Protein AF-V6I5B1-F1 (afdb_monomer_lite)

Foldseek 3Di:
DDDDDDDDDPPVVVVVVVVVVVVVVVVVCPVLLVVVLLQLVLLFKDWKKKFQKAWKWKDFFLWIATAIFAWDAPDVPATGFIWMAAGYNSDHGIKGWGWGHDGGWTKIFIARDPAAFDPPPPPPPDDDDPPVVVVVVVVVVVVDRPRQDHTHGPDLLRLLRGDIDIRPCVVDPDPVVVVVVVVLVVVLVVLVVDPDDPPPVVSVVSNVVSVSPPPDGQPQSRRKIWIWHHDGIIIIIIGGVVSVVQSVVCVVPDHDSPSSDDD

Organism: NCBI:txid1049759

Radius of gyration: 24.98 Å; chains: 1; bounding box: 89×38×74 Å

Sequence (263 aa):
MTLSSATKKYNGFFLFFLFLSYLLISSINCATYFQNRKNDLKDIFTLGVETPGYGAGLRIGPLAAGFVFQGGESTPGKRDLGKGYGLRSGYFGLYRSQQLIFGILGSDTFFPLEAETQTFETEETSETISSETAEEFKSLENSKTPGDLVPEFLNERYNIKSQKLRYLSFYNIPTAERRKRKKEEFYKRFIEGQNFDRNDPAVQNALQAFNKRKDGYPKSFLYQIEVYLGIYVGLRIGFNPAELFDFLVGLAGLDLLEDDTAD

Structure (mmCIF, N/CA/C/O backbone):
data_AF-V6I5B1-F1
#
_entry.id   AF-V6I5B1-F1
#
loop_
_atom_site.group_PDB
_atom_site.id
_atom_site.type_symbol
_atom_site.label_atom_id
_atom_site.label_alt_id
_atom_site.label_comp_id
_atom_site.label_asym_id
_atom_site.label_entity_id
_atom_site.label_seq_id
_atom_site.pdbx_PDB_ins_code
_atom_site.Cartn_x
_atom_site.Cartn_y
_atom_site.Cartn_z
_atom_site.occupancy
_atom_site.B_iso_or_equiv
_atom_site.auth_seq_id
_atom_site.auth_comp_id
_atom_site.auth_asym_id
_atom_site.auth_atom_id
_atom_site.pdbx_PDB_model_num
ATOM 1 N N . MET A 1 1 ? -62.115 12.253 52.504 1.00 39.44 1 MET A N 1
ATOM 2 C CA . MET A 1 1 ? -61.324 11.384 51.606 1.00 39.44 1 MET A CA 1
ATOM 3 C C . MET A 1 1 ? -61.283 12.039 50.235 1.00 39.44 1 MET A C 1
ATOM 5 O O . MET A 1 1 ? -62.276 11.997 49.529 1.00 39.44 1 MET A O 1
ATOM 9 N N . THR A 1 2 ? -60.183 12.697 49.882 1.00 38.34 2 THR A N 1
ATOM 10 C CA . THR A 1 2 ? -59.966 13.258 48.538 1.00 38.34 2 THR A CA 1
ATOM 11 C C . THR A 1 2 ? -58.566 12.841 48.106 1.00 38.34 2 THR A C 1
ATOM 13 O O . THR A 1 2 ? -57.582 13.444 48.528 1.00 38.34 2 THR A O 1
ATOM 16 N N . LEU A 1 3 ? -58.471 11.742 47.352 1.00 41.31 3 LEU A N 1
ATOM 17 C CA . LEU A 1 3 ? -57.211 11.301 46.757 1.00 41.31 3 LEU A CA 1
ATOM 18 C C . LEU A 1 3 ? -56.970 12.068 45.453 1.00 41.31 3 LEU A C 1
ATOM 20 O O . LEU A 1 3 ? -57.801 12.075 44.550 1.00 41.31 3 LEU A O 1
ATOM 24 N N . SER A 1 4 ? -55.813 12.720 45.419 1.00 43.62 4 SER A N 1
ATOM 25 C CA . SER A 1 4 ? -55.261 13.515 44.328 1.00 43.62 4 SER A CA 1
ATOM 26 C C . SER A 1 4 ? -54.890 12.643 43.123 1.00 43.62 4 SER A C 1
ATOM 28 O O . SER A 1 4 ? -54.148 11.670 43.260 1.00 43.62 4 SER A O 1
ATOM 30 N N . SER A 1 5 ? -55.376 13.006 41.935 1.00 51.91 5 SER A N 1
ATOM 31 C CA . SER A 1 5 ? -54.962 12.427 40.655 1.00 51.91 5 SER A CA 1
ATOM 32 C C . SER A 1 5 ? -53.850 13.275 40.030 1.00 51.91 5 SER A C 1
ATOM 34 O O . SER A 1 5 ? -54.114 14.239 39.311 1.00 51.91 5 SER A O 1
ATOM 36 N N . ALA A 1 6 ? -52.594 12.913 40.285 1.00 50.97 6 ALA A N 1
ATOM 37 C CA . ALA A 1 6 ? -51.433 13.488 39.608 1.00 50.97 6 ALA A CA 1
ATOM 38 C C . ALA A 1 6 ? -50.906 12.495 38.558 1.00 50.97 6 ALA A C 1
ATOM 40 O O . ALA A 1 6 ? -50.038 11.668 38.833 1.00 50.97 6 ALA A O 1
ATOM 41 N N . THR A 1 7 ? -51.448 12.534 37.341 1.00 52.25 7 THR A N 1
ATOM 42 C CA . THR A 1 7 ? -50.985 11.677 36.239 1.00 52.25 7 THR A CA 1
ATOM 43 C C . THR A 1 7 ? -49.915 12.368 35.393 1.00 52.25 7 THR A C 1
ATOM 45 O O . THR A 1 7 ? -50.193 13.324 34.674 1.00 52.25 7 THR A O 1
ATOM 48 N N . LYS A 1 8 ? -48.694 11.820 35.486 1.00 56.25 8 LYS A N 1
ATOM 49 C CA . LYS A 1 8 ? -47.662 11.655 34.439 1.00 56.25 8 LYS A CA 1
ATOM 50 C C . LYS A 1 8 ? -47.630 12.713 33.320 1.00 56.25 8 LYS A C 1
ATOM 52 O O . LYS A 1 8 ? -48.253 12.536 32.279 1.00 56.25 8 LYS A O 1
ATOM 57 N N . LYS A 1 9 ? -46.772 13.731 33.470 1.00 56.22 9 LYS A N 1
ATOM 58 C CA . LYS A 1 9 ? -46.433 14.697 32.401 1.00 56.22 9 LYS A CA 1
ATOM 59 C C . LYS A 1 9 ? -44.934 14.768 32.049 1.00 56.22 9 LYS A C 1
ATOM 61 O O . LYS A 1 9 ? -44.514 15.700 31.377 1.00 56.22 9 LYS A O 1
ATOM 66 N N . TYR A 1 10 ? -44.128 13.788 32.475 1.00 56.97 10 TYR A N 1
ATOM 67 C CA . TYR A 1 10 ? -42.657 13.856 32.394 1.00 56.97 10 TYR A CA 1
ATOM 68 C C . TYR A 1 10 ? -41.999 13.037 31.262 1.00 56.97 10 TYR A C 1
ATOM 70 O O . TYR A 1 10 ? -40.816 13.224 30.998 1.00 56.97 10 TYR A O 1
ATOM 78 N N . ASN A 1 11 ? -42.730 12.183 30.531 1.00 61.59 11 ASN A N 1
ATOM 79 C CA . ASN A 1 11 ? -42.100 11.283 29.545 1.00 61.59 11 ASN A CA 1
ATOM 80 C C . ASN A 1 11 ? -41.693 11.964 28.223 1.00 61.59 11 ASN A C 1
ATOM 82 O O . ASN A 1 11 ? -40.695 11.572 27.625 1.00 61.59 11 ASN A O 1
ATOM 86 N N . GLY A 1 12 ? -42.427 12.984 27.765 1.00 64.62 12 GLY A N 1
ATOM 87 C CA . GLY A 1 12 ? -42.125 13.657 26.492 1.00 64.62 12 GLY A CA 1
ATOM 88 C C . GLY A 1 12 ? -40.873 14.535 26.551 1.00 64.62 12 GLY A C 1
ATOM 89 O O . GLY A 1 12 ? -40.101 14.581 25.601 1.00 64.62 12 GLY A O 1
ATOM 90 N N . PHE A 1 13 ? -40.635 15.182 27.694 1.00 75.50 13 PHE A N 1
ATOM 91 C CA . PHE A 1 13 ? -39.482 16.064 27.882 1.00 75.50 13 PHE A CA 1
ATOM 92 C C . PHE A 1 13 ? -38.169 15.276 27.983 1.00 75.50 13 PHE A C 1
ATOM 94 O O . PHE A 1 13 ? -37.153 15.707 27.452 1.00 75.50 13 PHE A O 1
ATOM 101 N N . PHE A 1 14 ? -38.205 14.086 28.593 1.00 75.94 14 PHE A N 1
ATOM 102 C CA . PHE A 1 14 ? -37.053 13.186 28.675 1.00 75.94 14 PHE A CA 1
ATOM 103 C C . PHE A 1 14 ? -36.682 12.583 27.312 1.00 75.94 14 PHE A C 1
ATOM 105 O O . PHE A 1 14 ? -35.510 12.566 26.951 1.00 75.94 14 PHE A O 1
ATOM 112 N N . LEU A 1 15 ? -37.672 12.156 26.516 1.00 76.88 15 LEU A N 1
ATOM 113 C CA . LEU A 1 15 ? -37.440 11.683 25.144 1.00 76.88 15 LEU A CA 1
ATOM 114 C C . LEU A 1 15 ? -36.912 12.794 24.229 1.00 76.88 15 LEU A C 1
ATOM 116 O O . LEU A 1 15 ? -36.021 12.544 23.424 1.00 76.88 15 LEU A O 1
ATOM 120 N N . PHE A 1 16 ? -37.412 14.022 24.384 1.00 79.56 16 PHE A N 1
ATOM 121 C CA . PHE A 1 16 ? -36.890 15.181 23.662 1.00 79.56 16 PHE A CA 1
ATOM 122 C C . PHE A 1 16 ? -35.444 15.498 24.062 1.00 79.56 16 PHE A C 1
ATOM 124 O O . PHE A 1 16 ? -34.622 15.746 23.188 1.00 79.56 16 PHE A O 1
ATOM 131 N N . PHE A 1 17 ? -35.104 15.425 25.353 1.00 81.62 17 PHE A N 1
ATOM 132 C CA . PHE A 1 17 ? -33.727 15.611 25.821 1.00 81.62 17 PHE A CA 1
ATOM 133 C C . PHE A 1 17 ? -32.780 14.510 25.334 1.00 81.62 17 PHE A C 1
ATOM 135 O O . PHE A 1 17 ? -31.666 14.827 24.935 1.00 81.62 17 PHE A O 1
ATOM 142 N N . LEU A 1 18 ? -33.220 13.247 25.307 1.00 81.12 18 LEU A N 1
ATOM 143 C CA . LEU A 1 18 ? -32.449 12.135 24.738 1.00 81.12 18 LEU A CA 1
ATOM 144 C C . LEU A 1 18 ? -32.241 12.290 23.229 1.00 81.12 18 LEU A C 1
ATOM 146 O O . LEU A 1 18 ? -31.153 12.032 22.720 1.00 81.12 18 LEU A O 1
ATOM 150 N N . PHE A 1 19 ? -33.272 12.733 22.510 1.00 79.94 19 PHE A N 1
ATOM 151 C CA . PHE A 1 19 ? -33.172 13.012 21.082 1.00 79.94 19 PHE A CA 1
ATOM 152 C C . PHE A 1 19 ? -32.230 14.190 20.812 1.00 79.94 19 PHE A C 1
ATOM 154 O O . PHE A 1 19 ? -31.360 14.099 19.953 1.00 79.94 19 PHE A O 1
ATOM 161 N N . LEU A 1 20 ? -32.341 15.267 21.593 1.00 76.25 20 LEU A N 1
ATOM 162 C CA . LEU A 1 20 ? -31.477 16.439 21.483 1.00 76.25 20 LEU A CA 1
ATOM 163 C C . LEU A 1 20 ? -30.028 16.114 21.872 1.00 76.25 20 LEU A C 1
ATOM 165 O O . LEU A 1 20 ? -29.113 16.584 21.203 1.00 76.25 20 LEU A O 1
ATOM 169 N N . SER A 1 21 ? -29.801 15.272 22.888 1.00 72.44 21 SER A N 1
ATOM 170 C CA . SER A 1 21 ? -28.459 14.807 23.252 1.00 72.44 21 SER A CA 1
ATOM 171 C C . SER A 1 21 ? -27.872 13.887 22.187 1.00 72.44 21 SER A C 1
ATOM 173 O O . SER A 1 21 ? -26.703 14.027 21.857 1.00 72.44 21 SER A O 1
ATOM 175 N N . TYR A 1 22 ? -28.669 12.988 21.600 1.00 73.81 22 TYR A N 1
ATOM 176 C CA . TYR A 1 22 ? -28.241 12.148 20.477 1.00 73.81 22 TYR A CA 1
ATOM 177 C C . TYR A 1 22 ? -27.856 12.990 19.251 1.00 73.81 22 TYR A C 1
ATOM 179 O O . TYR A 1 22 ? -26.845 12.723 18.599 1.00 73.81 22 TYR A O 1
ATOM 187 N N . LEU A 1 23 ? -28.619 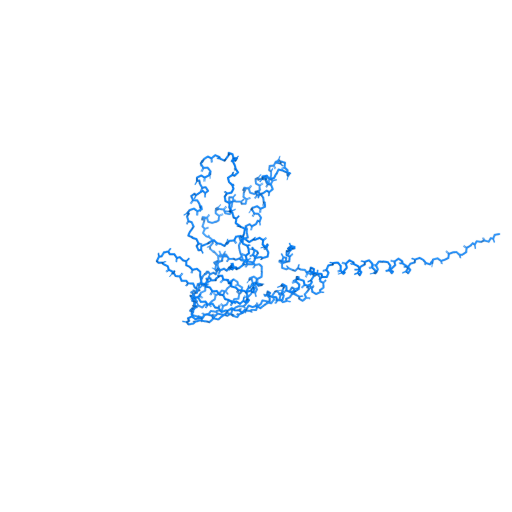14.051 18.975 1.00 66.25 23 LEU A N 1
ATOM 188 C CA . LEU A 1 23 ? -28.365 14.972 17.870 1.00 66.25 23 LEU A CA 1
ATOM 189 C C . LEU A 1 23 ? -27.123 15.845 18.133 1.00 66.25 23 LEU A C 1
ATOM 191 O O . LEU A 1 23 ? -26.339 16.065 17.211 1.00 66.25 23 LEU A O 1
ATOM 195 N N . LEU A 1 24 ? -26.881 16.257 19.387 1.00 61.41 24 LEU A N 1
ATOM 196 C CA . LEU A 1 24 ? -25.646 16.938 19.809 1.00 61.41 24 LEU A CA 1
ATOM 197 C C . LEU A 1 24 ? -24.411 16.024 19.712 1.00 61.41 24 LEU A C 1
ATOM 199 O O . LEU A 1 24 ? -23.376 16.442 19.208 1.00 61.41 24 LEU A O 1
ATOM 203 N N . ILE A 1 25 ? -24.514 14.768 20.156 1.00 63.62 25 ILE A N 1
ATOM 204 C CA . ILE A 1 25 ? -23.414 13.788 20.086 1.00 63.62 25 ILE A CA 1
ATOM 205 C C . ILE A 1 25 ? -23.089 13.451 18.624 1.00 63.62 25 ILE A C 1
ATOM 207 O O . ILE A 1 25 ? -21.920 13.394 18.248 1.00 63.62 25 ILE A O 1
ATOM 211 N N . SER A 1 26 ? -24.110 13.309 17.773 1.00 61.56 26 SER A N 1
ATOM 212 C CA . SER A 1 26 ? -23.919 13.068 16.336 1.00 61.56 26 SER A CA 1
ATOM 213 C C . SER A 1 26 ? -23.274 14.258 15.619 1.00 61.56 26 SER A C 1
ATOM 215 O O . SER A 1 26 ? -22.524 14.057 14.671 1.00 61.56 26 SER A O 1
ATOM 217 N N . SER A 1 27 ? -23.512 15.494 16.076 1.00 58.91 27 SER A N 1
ATOM 218 C CA . SER A 1 27 ? -22.922 16.693 15.462 1.00 58.91 27 SER A CA 1
ATOM 219 C C . SER A 1 27 ? -21.474 16.965 15.888 1.00 58.91 27 SER A C 1
ATOM 221 O O . SER A 1 27 ? -20.741 17.585 15.120 1.00 58.91 27 SER A O 1
ATOM 223 N N . ILE A 1 28 ? -21.022 16.446 17.037 1.00 61.34 28 ILE A N 1
ATOM 224 C CA . ILE A 1 28 ? -19.608 16.507 17.462 1.00 61.34 28 ILE A CA 1
ATOM 225 C C . ILE A 1 28 ? -18.735 15.563 16.617 1.00 61.34 28 ILE A C 1
ATOM 227 O O . ILE A 1 28 ? -17.613 15.914 16.261 1.00 61.34 28 ILE A O 1
ATOM 231 N N . ASN A 1 29 ? -19.275 14.412 16.207 1.00 66.62 29 ASN A N 1
ATOM 232 C CA . ASN A 1 29 ? -18.573 13.435 15.368 1.00 66.62 29 ASN A CA 1
ATOM 233 C C . ASN A 1 29 ? -18.693 13.705 13.860 1.00 66.62 29 ASN A C 1
ATOM 235 O O . ASN A 1 29 ? -18.175 12.933 13.064 1.00 66.62 29 ASN A O 1
ATOM 239 N N . CYS A 1 30 ? -19.353 14.787 13.431 1.00 69.56 30 CYS A N 1
ATOM 240 C CA . CYS A 1 30 ? -19.512 15.078 12.002 1.00 69.56 30 CYS A CA 1
ATOM 241 C C . CYS A 1 30 ? -18.168 15.302 11.294 1.00 69.56 30 CYS A C 1
ATOM 243 O O . CYS A 1 30 ? -18.000 14.851 10.165 1.00 69.56 30 CYS A O 1
ATOM 245 N N . ALA A 1 31 ? -17.215 15.993 11.927 1.00 76.38 31 ALA A N 1
ATOM 246 C CA . ALA A 1 31 ? -15.929 16.303 11.297 1.00 76.38 31 ALA A CA 1
ATOM 247 C C . ALA A 1 31 ? -15.101 15.034 11.036 1.00 76.38 31 ALA A C 1
ATOM 249 O O . ALA A 1 31 ? -14.653 14.817 9.911 1.00 76.38 31 ALA A O 1
ATOM 250 N N . THR A 1 32 ? -14.981 14.172 12.047 1.00 80.38 32 THR A N 1
ATOM 251 C CA . THR A 1 32 ? -14.293 12.878 11.946 1.00 80.38 32 THR A CA 1
ATOM 252 C C . THR A 1 32 ? -15.035 11.935 11.007 1.00 80.38 32 THR A C 1
ATOM 254 O O . THR A 1 32 ? -14.432 11.364 10.108 1.00 80.38 32 THR A O 1
ATOM 257 N N . TYR A 1 33 ? -16.364 11.865 11.104 1.00 82.00 33 TYR A N 1
ATOM 258 C CA . TYR A 1 33 ? -17.190 11.065 10.204 1.00 82.00 33 TYR A CA 1
ATOM 259 C C . TYR A 1 33 ? -16.987 11.439 8.729 1.00 82.00 33 TYR A C 1
ATOM 261 O O . TYR A 1 33 ? -16.687 10.576 7.907 1.00 82.00 33 TYR A O 1
ATOM 269 N N . PHE A 1 34 ? -17.105 12.722 8.364 1.00 83.56 34 PHE A N 1
ATOM 270 C CA . PHE A 1 34 ? -16.910 13.148 6.972 1.00 83.56 34 PHE A CA 1
ATOM 271 C C . PHE A 1 34 ? -15.468 12.948 6.492 1.00 83.56 34 PHE A C 1
ATOM 273 O O . PHE A 1 34 ? -15.259 12.679 5.306 1.00 83.56 34 PHE A O 1
ATOM 280 N N . GLN A 1 35 ? -14.482 13.072 7.383 1.00 86.31 35 GLN A N 1
ATOM 281 C CA . GLN A 1 35 ? -13.082 12.793 7.072 1.00 86.31 35 GLN A CA 1
ATOM 282 C C . GLN A 1 35 ? -12.865 11.310 6.763 1.00 86.31 35 GLN A C 1
ATOM 284 O O . GLN A 1 35 ? -12.292 11.004 5.718 1.00 86.31 35 GLN A O 1
ATOM 289 N N . ASN A 1 36 ? -13.407 10.415 7.586 1.00 86.38 36 ASN A N 1
ATOM 290 C CA . ASN A 1 36 ? -13.357 8.970 7.375 1.00 86.38 36 ASN A CA 1
ATOM 291 C C . ASN A 1 36 ? -14.047 8.584 6.065 1.00 86.38 36 ASN A C 1
ATOM 293 O O . ASN A 1 36 ? -13.423 8.022 5.176 1.00 86.38 36 ASN A O 1
ATOM 297 N N . ARG A 1 37 ? -15.274 9.069 5.831 1.00 88.31 37 ARG A N 1
ATOM 298 C CA . ARG A 1 37 ? -15.994 8.799 4.571 1.00 88.31 37 ARG A CA 1
ATOM 299 C C . ARG A 1 37 ? -15.243 9.294 3.333 1.00 88.31 37 ARG A C 1
ATOM 301 O O . ARG A 1 37 ? -15.306 8.683 2.267 1.00 88.31 37 ARG A O 1
ATOM 308 N N . LYS A 1 38 ? -14.538 10.424 3.444 1.00 89.44 38 LYS A N 1
ATOM 309 C CA . LYS A 1 38 ? -13.662 10.931 2.378 1.00 89.44 38 LYS A CA 1
ATOM 310 C C . LYS A 1 38 ? -12.439 10.033 2.184 1.00 89.44 38 LYS A C 1
ATOM 312 O O . LYS A 1 38 ? -11.968 9.916 1.052 1.00 89.44 38 LYS A O 1
ATOM 317 N N . ASN A 1 39 ? -11.905 9.458 3.255 1.00 89.06 39 ASN A N 1
ATOM 318 C CA . ASN A 1 39 ? -10.778 8.539 3.213 1.00 89.06 39 ASN A CA 1
ATOM 319 C C . ASN A 1 39 ? -11.177 7.202 2.571 1.00 89.06 39 ASN A C 1
ATOM 321 O O . ASN A 1 39 ? -10.514 6.818 1.608 1.00 89.06 39 ASN A O 1
ATOM 325 N N . ASP A 1 40 ? -12.306 6.598 2.950 1.00 87.94 40 ASP A N 1
ATOM 326 C CA . ASP A 1 40 ? -12.783 5.359 2.310 1.00 87.94 40 ASP A CA 1
ATOM 327 C C . ASP A 1 40 ? -13.042 5.584 0.821 1.00 87.94 40 ASP A C 1
ATOM 329 O O . ASP A 1 40 ? -12.624 4.801 -0.027 1.00 87.94 40 ASP A O 1
ATOM 333 N N . LEU A 1 41 ? -13.662 6.719 0.461 1.00 90.94 41 LEU A N 1
ATOM 334 C CA . LEU A 1 41 ? -13.928 7.063 -0.939 1.00 90.94 41 LEU A CA 1
ATOM 335 C C . LEU A 1 41 ? -12.642 7.084 -1.784 1.00 90.94 41 LEU A C 1
ATOM 337 O O . LEU A 1 41 ? -12.653 6.691 -2.954 1.00 90.94 41 LEU A O 1
ATOM 341 N N . LYS A 1 42 ? -11.529 7.544 -1.202 1.00 91.69 42 LYS A N 1
ATOM 342 C CA . LYS A 1 42 ? -10.213 7.557 -1.854 1.00 91.69 42 LYS A CA 1
ATOM 343 C C . LYS A 1 42 ? -9.583 6.167 -1.947 1.00 91.69 42 LYS A C 1
ATOM 345 O O . LYS A 1 42 ? -8.738 5.967 -2.816 1.00 91.69 42 LYS A O 1
ATOM 350 N N . ASP A 1 43 ? -9.965 5.237 -1.079 1.00 88.38 43 ASP A N 1
ATOM 351 C CA . ASP A 1 43 ? -9.456 3.864 -1.077 1.00 88.38 43 ASP A CA 1
ATOM 352 C C . ASP A 1 43 ? -10.166 2.959 -2.090 1.00 88.38 43 ASP A C 1
ATOM 354 O O . ASP A 1 43 ? -9.591 1.963 -2.541 1.00 88.38 43 ASP A O 1
ATOM 358 N N . ILE A 1 44 ? -11.379 3.329 -2.515 1.00 93.88 44 ILE A N 1
ATOM 359 C CA . ILE A 1 44 ? -12.158 2.580 -3.512 1.00 93.88 44 ILE A CA 1
ATOM 360 C C . ILE A 1 44 ? -11.445 2.526 -4.861 1.00 93.88 44 ILE A C 1
ATOM 362 O O . ILE A 1 44 ? -11.434 1.483 -5.513 1.00 93.88 44 ILE A O 1
ATOM 366 N N . PHE A 1 45 ? -10.879 3.643 -5.316 1.00 95.06 45 PHE A N 1
ATOM 367 C CA . PHE A 1 45 ? -10.304 3.748 -6.653 1.00 95.06 45 PHE A CA 1
ATOM 368 C C . PHE A 1 45 ? -8.796 3.926 -6.605 1.00 95.06 45 PHE A C 1
ATOM 370 O O . PHE A 1 45 ? -8.231 4.582 -5.738 1.00 95.06 45 PHE A O 1
ATOM 377 N N . THR A 1 46 ? -8.126 3.356 -7.596 1.00 94.69 46 THR A N 1
ATOM 378 C CA . THR A 1 46 ? -6.704 3.572 -7.838 1.00 94.69 46 THR A CA 1
ATOM 379 C C . THR A 1 46 ? -6.531 4.070 -9.261 1.00 94.69 46 THR A C 1
ATOM 381 O O . THR A 1 46 ? -7.045 3.475 -10.205 1.00 94.69 46 THR A O 1
ATOM 384 N N . LEU A 1 47 ? -5.813 5.172 -9.415 1.00 96.38 47 LEU A N 1
ATOM 385 C CA . LEU A 1 47 ? -5.457 5.762 -10.693 1.00 96.38 47 LEU A CA 1
ATOM 386 C C . LEU A 1 47 ? -4.047 6.330 -10.570 1.00 96.38 47 LEU A C 1
ATOM 388 O O . LEU A 1 47 ? -3.829 7.305 -9.855 1.00 96.38 47 LEU A O 1
ATOM 392 N N . GLY A 1 48 ? -3.093 5.730 -11.267 1.00 95.31 48 GLY A N 1
ATOM 393 C CA . GLY A 1 48 ? -1.688 6.094 -11.170 1.00 95.31 48 GLY A CA 1
ATOM 394 C C . GLY A 1 48 ? -1.016 6.178 -12.526 1.00 95.31 48 GLY A C 1
ATOM 395 O O . GLY A 1 48 ? -1.243 5.333 -13.391 1.00 95.31 48 GLY A O 1
ATOM 396 N N . VAL A 1 49 ? -0.155 7.178 -12.685 1.00 95.25 49 VAL A N 1
ATOM 397 C CA . VAL A 1 49 ? 0.804 7.257 -13.786 1.00 95.25 49 VAL A CA 1
ATOM 398 C C . VAL A 1 49 ? 2.192 7.057 -13.195 1.00 95.25 49 VAL A C 1
ATOM 400 O O . VAL A 1 49 ? 2.608 7.806 -12.314 1.00 95.25 49 VAL A O 1
ATOM 403 N N . GLU A 1 50 ? 2.892 6.025 -13.646 1.00 92.06 50 GLU A N 1
ATOM 404 C CA . GLU A 1 50 ? 4.117 5.518 -13.036 1.00 92.06 50 GLU A CA 1
ATOM 405 C C . GLU A 1 50 ? 5.273 5.489 -14.047 1.00 92.06 50 GLU A C 1
ATOM 407 O O . GLU A 1 50 ? 5.101 5.136 -15.211 1.00 92.06 50 GLU A O 1
ATOM 412 N N . THR A 1 51 ? 6.477 5.863 -13.611 1.00 89.56 51 THR A N 1
ATOM 413 C CA . THR A 1 51 ? 7.684 5.938 -14.449 1.00 89.56 51 THR A CA 1
ATOM 414 C C . THR A 1 51 ? 8.927 5.449 -13.687 1.00 89.56 51 THR A C 1
ATOM 416 O O . THR A 1 51 ? 9.117 5.815 -12.523 1.00 89.56 51 THR A O 1
ATOM 419 N N . PRO A 1 52 ? 9.814 4.649 -14.310 1.00 89.69 52 PRO A N 1
ATOM 420 C CA . PRO A 1 52 ? 9.612 3.917 -15.563 1.00 89.69 52 PRO A CA 1
ATOM 421 C C . PRO A 1 52 ? 8.649 2.732 -15.373 1.00 89.69 52 PRO A C 1
ATOM 423 O O . PRO A 1 52 ? 8.577 2.154 -14.285 1.00 89.69 52 PRO A O 1
ATOM 426 N N . GLY A 1 53 ? 7.926 2.366 -16.432 1.00 89.19 53 GLY A N 1
ATOM 427 C CA . GLY A 1 53 ? 6.911 1.320 -16.381 1.00 89.19 53 GLY A CA 1
ATOM 428 C C . GLY A 1 53 ? 6.772 0.513 -17.666 1.00 89.19 53 GLY A C 1
ATOM 429 O O . GLY A 1 53 ? 6.463 1.076 -18.716 1.00 89.19 53 GLY A O 1
ATOM 430 N N . TYR A 1 54 ? 6.962 -0.805 -17.571 1.00 92.50 54 TYR A N 1
ATOM 431 C CA . TYR A 1 54 ? 6.934 -1.727 -18.706 1.00 92.50 54 TYR A CA 1
ATOM 432 C C . TYR A 1 54 ? 6.057 -2.947 -18.442 1.00 92.50 54 TYR A C 1
ATOM 434 O O . TYR A 1 54 ? 6.054 -3.516 -17.350 1.00 92.50 54 TYR A O 1
ATOM 442 N N . GLY A 1 55 ? 5.394 -3.399 -19.498 1.00 94.06 55 GLY A N 1
ATOM 443 C CA . GLY A 1 55 ? 4.630 -4.627 -19.542 1.00 94.06 55 GLY A CA 1
ATOM 444 C C . GLY A 1 55 ? 3.161 -4.473 -19.147 1.00 94.06 55 GLY A C 1
ATOM 445 O O . GLY A 1 55 ? 2.611 -3.377 -19.106 1.00 94.06 55 GLY A O 1
ATOM 446 N N . ALA A 1 56 ? 2.500 -5.601 -18.926 1.00 96.31 56 ALA A N 1
ATOM 447 C CA . ALA A 1 56 ? 1.074 -5.685 -18.664 1.00 96.31 56 ALA A CA 1
ATOM 448 C C . ALA A 1 56 ? 0.803 -6.707 -17.562 1.00 96.31 56 ALA A C 1
ATOM 450 O O . ALA A 1 56 ? 1.378 -7.801 -17.562 1.00 96.31 56 ALA A O 1
ATOM 451 N N . GLY A 1 57 ? -0.089 -6.367 -16.639 1.00 95.88 57 GLY A N 1
ATOM 452 C CA . GLY A 1 57 ? -0.452 -7.248 -15.541 1.00 95.88 57 GLY A CA 1
ATOM 453 C C . GLY A 1 57 ? -1.846 -6.983 -15.004 1.00 95.88 57 GLY A C 1
ATOM 454 O O . GLY A 1 57 ? -2.371 -5.875 -15.090 1.00 95.88 57 GLY A O 1
ATOM 455 N N . LEU A 1 58 ? -2.426 -8.029 -14.436 1.00 95.38 58 LEU A N 1
ATOM 456 C CA . LEU A 1 58 ? -3.676 -8.002 -13.695 1.00 95.38 58 LEU A CA 1
ATOM 457 C C . LEU A 1 58 ? -3.393 -8.496 -12.279 1.00 95.38 58 LEU A C 1
ATOM 459 O O . LEU A 1 58 ? -2.707 -9.500 -12.085 1.00 95.38 58 LEU A O 1
ATOM 463 N N . ARG A 1 59 ? -3.950 -7.814 -11.289 1.00 92.44 59 ARG A N 1
ATOM 464 C CA . ARG A 1 59 ? -3.922 -8.209 -9.889 1.00 92.44 59 ARG A CA 1
ATOM 465 C C . ARG A 1 59 ? -5.339 -8.310 -9.354 1.00 92.44 59 ARG A C 1
ATOM 467 O O . ARG A 1 59 ? -6.162 -7.440 -9.609 1.00 92.44 59 ARG A O 1
ATOM 474 N N . ILE A 1 60 ? -5.590 -9.363 -8.590 1.00 93.19 60 ILE A N 1
ATOM 475 C CA . ILE A 1 60 ? -6.795 -9.575 -7.797 1.00 93.19 60 ILE A CA 1
ATOM 476 C C . ILE A 1 60 ? -6.320 -9.996 -6.406 1.00 93.19 60 ILE A C 1
ATOM 478 O O . ILE A 1 60 ? -5.937 -11.146 -6.170 1.00 93.19 60 ILE A O 1
ATOM 482 N N . GLY A 1 61 ? -6.275 -9.034 -5.493 1.00 88.88 61 GLY A N 1
ATOM 483 C CA . GLY A 1 61 ? -5.769 -9.226 -4.146 1.00 88.88 61 GLY A CA 1
ATOM 484 C C . GLY A 1 61 ? -4.301 -9.674 -4.125 1.00 88.88 61 GLY A C 1
ATOM 485 O O . GLY A 1 61 ? -3.452 -9.062 -4.778 1.00 88.88 61 GLY A O 1
ATOM 486 N N . PRO A 1 62 ? -3.965 -10.769 -3.416 1.00 86.19 62 PRO A N 1
ATOM 487 C CA . PRO A 1 62 ? -2.606 -11.309 -3.378 1.00 86.19 62 PRO A CA 1
ATOM 488 C C . PRO A 1 62 ? -2.199 -12.050 -4.662 1.00 86.19 62 PRO A C 1
ATOM 490 O O . PRO A 1 62 ? -1.033 -12.433 -4.795 1.00 86.19 62 PRO A O 1
ATOM 493 N N . LEU A 1 63 ? -3.134 -12.292 -5.586 1.00 89.81 63 LEU A N 1
ATOM 494 C CA . LEU A 1 63 ? -2.867 -12.963 -6.853 1.00 89.81 63 LEU A CA 1
ATOM 495 C C . LEU A 1 63 ? -2.576 -11.913 -7.920 1.00 89.81 63 LEU A C 1
ATOM 497 O O . LEU A 1 63 ? -3.460 -11.166 -8.326 1.00 89.81 63 LEU A O 1
ATOM 501 N N . ALA A 1 64 ? -1.338 -11.871 -8.394 1.00 91.44 64 ALA A N 1
ATOM 502 C CA . ALA A 1 64 ? -0.945 -11.042 -9.523 1.00 91.44 64 ALA A CA 1
ATOM 503 C C . ALA A 1 64 ? -0.460 -11.931 -10.662 1.00 91.44 64 ALA A C 1
ATOM 505 O O . ALA A 1 64 ? 0.235 -12.916 -10.419 1.00 91.44 64 ALA A O 1
ATOM 506 N N . ALA A 1 65 ? -0.830 -11.583 -11.891 1.00 94.81 65 ALA A N 1
ATOM 507 C CA . ALA A 1 65 ? -0.422 -12.291 -13.087 1.00 94.81 65 ALA A CA 1
ATOM 508 C C . ALA A 1 65 ? -0.022 -11.327 -14.210 1.00 94.81 65 ALA A C 1
ATOM 510 O O . ALA A 1 65 ? -0.679 -10.308 -14.424 1.00 94.81 65 ALA A O 1
ATOM 511 N N . GLY A 1 66 ? 1.032 -11.660 -14.951 1.00 93.88 66 GLY A N 1
ATOM 512 C CA . GLY A 1 66 ? 1.474 -10.919 -16.128 1.00 93.88 66 GLY A CA 1
ATOM 513 C C . GLY A 1 66 ? 2.987 -10.777 -16.226 1.00 93.88 66 GLY A C 1
ATOM 514 O O . GLY A 1 66 ? 3.754 -11.544 -15.645 1.00 93.88 66 GLY A O 1
ATOM 515 N N . PHE A 1 67 ? 3.407 -9.776 -16.986 1.00 94.88 67 PHE A N 1
ATOM 516 C CA . PHE A 1 67 ? 4.801 -9.385 -17.133 1.00 94.88 67 PHE A CA 1
ATOM 517 C C . PHE A 1 67 ? 4.862 -7.898 -16.858 1.00 94.88 67 PHE A C 1
ATOM 519 O O . PHE A 1 67 ? 4.501 -7.120 -17.728 1.00 94.88 67 PHE A O 1
ATOM 526 N N . VAL A 1 68 ? 5.247 -7.509 -15.647 1.00 93.19 68 VAL A N 1
ATOM 527 C CA . VAL A 1 68 ? 5.329 -6.104 -15.236 1.00 93.19 68 VAL A CA 1
ATOM 528 C C . VAL A 1 68 ? 6.710 -5.844 -14.675 1.00 93.19 68 VAL A C 1
ATOM 530 O O . VAL A 1 68 ? 7.155 -6.539 -13.764 1.00 93.19 68 VAL A O 1
ATOM 533 N N . PHE A 1 69 ? 7.367 -4.825 -15.211 1.00 90.12 69 PHE A N 1
ATOM 534 C CA . PHE A 1 69 ? 8.642 -4.327 -14.731 1.00 90.12 69 PHE A CA 1
ATOM 535 C C . PHE A 1 69 ? 8.502 -2.834 -14.490 1.00 90.12 69 PHE A C 1
ATOM 537 O O . PHE A 1 69 ? 8.500 -2.020 -15.414 1.00 90.12 69 PHE A O 1
ATOM 544 N N . GLN A 1 70 ? 8.357 -2.490 -13.223 1.00 86.56 70 GLN A N 1
ATOM 545 C CA . GLN A 1 70 ? 8.241 -1.128 -12.758 1.00 86.56 70 GLN A CA 1
ATOM 546 C C . GLN A 1 70 ? 9.257 -0.899 -11.642 1.00 86.56 70 GLN A C 1
ATOM 548 O O . GLN A 1 70 ? 9.288 -1.639 -10.660 1.00 86.56 70 GLN A O 1
ATOM 553 N N . GLY A 1 71 ? 10.055 0.156 -11.781 1.00 76.88 71 GLY A N 1
ATOM 554 C CA . GLY A 1 71 ? 11.242 0.398 -10.958 1.00 76.88 71 GLY A CA 1
ATOM 555 C C . GLY A 1 71 ? 12.524 0.095 -11.730 1.00 76.88 71 GLY A C 1
ATOM 556 O O . GLY A 1 71 ? 12.508 -0.639 -12.716 1.00 76.88 71 GLY A O 1
ATOM 557 N N . GLY A 1 72 ? 13.629 0.719 -11.329 1.00 64.94 72 GLY A N 1
ATOM 558 C CA . GLY A 1 72 ? 14.873 0.671 -12.094 1.00 64.94 72 GLY A CA 1
ATOM 559 C C . GLY A 1 72 ? 16.108 0.761 -11.212 1.00 64.94 72 GLY A C 1
ATOM 560 O O . GLY A 1 72 ? 16.035 1.078 -10.031 1.00 64.94 72 GLY A O 1
ATOM 561 N N . GLU A 1 73 ? 17.266 0.479 -11.791 1.00 61.38 73 GLU A N 1
ATOM 562 C CA . GLU A 1 73 ? 18.542 0.790 -11.157 1.00 61.38 73 GLU A CA 1
ATOM 563 C C . GLU A 1 73 ? 18.994 2.160 -11.652 1.00 61.38 73 GLU A C 1
ATOM 565 O O . GLU A 1 73 ? 19.245 2.364 -12.838 1.00 61.38 73 GLU A O 1
ATOM 570 N N . SER A 1 74 ? 19.046 3.124 -10.739 1.00 57.31 74 SER A N 1
ATOM 571 C CA . SER A 1 74 ? 19.568 4.467 -11.010 1.00 57.31 74 SER A CA 1
ATOM 572 C C . SER A 1 74 ? 21.090 4.440 -11.170 1.00 57.31 74 SER A C 1
ATOM 574 O O . SER A 1 74 ? 21.654 5.179 -11.977 1.00 57.31 74 SER A O 1
ATOM 576 N N . THR A 1 75 ? 21.743 3.551 -10.424 1.00 54.88 75 THR A N 1
ATOM 577 C CA . THR A 1 75 ? 23.152 3.185 -10.571 1.00 54.88 75 THR A CA 1
ATOM 578 C C . THR A 1 75 ? 23.287 1.673 -10.404 1.00 54.88 75 THR A C 1
ATOM 580 O O . THR A 1 75 ? 22.512 1.106 -9.630 1.00 54.88 75 THR A O 1
ATOM 583 N N . PRO A 1 76 ? 24.271 1.016 -11.047 1.00 50.25 76 PRO A N 1
ATOM 584 C CA . PRO A 1 76 ? 24.503 -0.415 -10.863 1.00 50.25 76 PRO A CA 1
ATOM 585 C C . PRO A 1 76 ? 24.581 -0.778 -9.373 1.00 50.25 76 PRO A C 1
ATOM 587 O O . PRO A 1 76 ? 25.390 -0.213 -8.636 1.00 50.25 76 PRO A O 1
ATOM 590 N N . GLY A 1 77 ? 23.703 -1.674 -8.917 1.00 55.31 77 GLY A N 1
ATOM 591 C CA . GLY A 1 77 ? 23.634 -2.100 -7.512 1.00 55.31 77 GLY A CA 1
ATOM 592 C C . GLY A 1 77 ? 22.808 -1.208 -6.572 1.00 55.31 77 GLY A C 1
ATOM 593 O O . GLY A 1 77 ? 22.621 -1.579 -5.413 1.00 55.31 77 GLY A O 1
ATOM 594 N N . LYS A 1 78 ? 22.255 -0.081 -7.043 1.00 59.72 78 LYS A N 1
ATOM 595 C CA . LYS A 1 78 ? 21.301 0.742 -6.284 1.00 59.72 78 LYS A CA 1
ATOM 596 C C . LYS A 1 78 ? 19.906 0.582 -6.884 1.00 59.72 78 LYS A C 1
ATOM 598 O O . LYS A 1 78 ? 19.599 1.119 -7.949 1.00 59.72 78 LYS A O 1
ATOM 603 N N . ARG A 1 79 ? 19.070 -0.194 -6.191 1.00 63.38 79 ARG A N 1
ATOM 604 C CA . ARG A 1 79 ? 17.654 -0.370 -6.529 1.00 63.38 79 ARG A CA 1
ATOM 605 C C . ARG A 1 79 ? 16.916 0.924 -6.216 1.00 63.38 79 ARG A C 1
ATOM 607 O O . ARG A 1 79 ? 16.723 1.250 -5.047 1.00 63.38 79 ARG A O 1
ATOM 614 N N . ASP A 1 80 ? 16.502 1.628 -7.256 1.00 68.62 80 ASP A N 1
ATOM 615 C CA . ASP A 1 80 ? 15.688 2.823 -7.131 1.00 68.62 80 ASP A CA 1
ATOM 616 C C . ASP A 1 80 ? 14.228 2.475 -7.422 1.00 68.62 80 ASP A C 1
ATOM 618 O 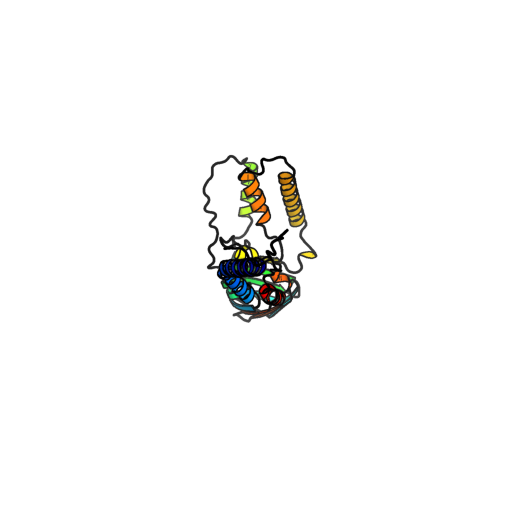O . ASP A 1 80 ? 13.865 1.898 -8.452 1.00 68.62 80 ASP A O 1
ATOM 622 N N . LEU A 1 81 ? 13.351 2.851 -6.497 1.00 73.00 81 LEU A N 1
ATOM 623 C CA . LEU A 1 81 ? 11.923 2.685 -6.717 1.00 73.00 81 LEU A CA 1
ATOM 624 C C . LEU A 1 81 ? 11.455 3.595 -7.857 1.00 73.00 81 LEU A C 1
ATOM 626 O O . LEU A 1 81 ? 11.879 4.753 -7.957 1.00 73.00 81 LEU A O 1
ATOM 630 N N . GLY A 1 82 ? 10.527 3.096 -8.674 1.00 82.19 82 GLY A N 1
ATOM 631 C CA . GLY A 1 82 ? 9.824 3.922 -9.650 1.00 82.19 82 GLY A CA 1
ATOM 632 C C . GLY A 1 82 ? 9.082 5.064 -8.954 1.00 82.19 82 GLY A C 1
ATOM 633 O O . GLY A 1 82 ? 8.749 4.987 -7.768 1.00 82.19 82 GLY A O 1
ATOM 634 N N . LYS A 1 83 ? 8.847 6.153 -9.682 1.00 87.88 83 LYS A N 1
ATOM 635 C CA . LYS A 1 83 ? 8.039 7.280 -9.210 1.00 87.88 83 LYS A CA 1
ATOM 636 C C . LYS A 1 83 ? 6.667 7.201 -9.853 1.00 87.88 83 LYS A C 1
ATOM 638 O O . LYS A 1 83 ? 6.560 6.925 -11.045 1.00 87.88 83 LYS A O 1
ATOM 643 N N . GLY A 1 84 ? 5.633 7.461 -9.074 1.00 89.50 84 GLY A N 1
ATOM 644 C CA . GLY A 1 84 ? 4.270 7.563 -9.559 1.00 89.50 84 GLY A CA 1
ATOM 645 C C . GLY A 1 84 ? 3.602 8.838 -9.080 1.00 89.50 84 GLY A C 1
ATOM 646 O O . GLY A 1 84 ? 3.993 9.414 -8.066 1.00 89.50 84 GLY A O 1
ATOM 647 N N . TYR A 1 85 ? 2.600 9.271 -9.830 1.00 93.38 85 TYR A N 1
ATOM 648 C CA . TYR A 1 85 ? 1.685 10.329 -9.435 1.00 93.38 85 TYR A CA 1
ATOM 649 C C . TYR A 1 85 ? 0.250 9.846 -9.603 1.00 93.38 85 TYR A C 1
ATOM 651 O O . TYR A 1 85 ? -0.084 9.202 -10.602 1.00 93.38 85 TYR A O 1
ATOM 659 N N . GLY A 1 86 ? -0.601 10.157 -8.631 1.00 94.12 86 GLY A N 1
ATOM 660 C CA . GLY A 1 86 ? -2.031 9.882 -8.701 1.00 94.12 86 GLY A CA 1
ATOM 661 C C . GLY A 1 86 ? -2.610 9.409 -7.376 1.00 94.12 86 GLY A C 1
ATOM 662 O O . GLY A 1 86 ? -2.055 9.682 -6.314 1.00 94.12 86 GLY A O 1
ATOM 663 N N . LEU A 1 87 ? -3.740 8.713 -7.465 1.00 94.12 87 LEU A N 1
ATOM 664 C CA . LEU A 1 87 ? -4.468 8.132 -6.347 1.00 94.12 87 LEU A CA 1
ATOM 665 C C . LEU A 1 87 ? -4.115 6.649 -6.209 1.00 94.12 87 LEU A C 1
ATOM 667 O O . LEU A 1 87 ? -4.401 5.864 -7.113 1.00 94.12 87 LEU A O 1
ATOM 671 N N . ARG A 1 88 ? -3.524 6.242 -5.087 1.00 90.81 88 ARG A N 1
ATOM 672 C CA . ARG A 1 88 ? -3.272 4.827 -4.781 1.00 90.81 88 ARG A CA 1
ATOM 673 C C . ARG A 1 88 ? -3.334 4.588 -3.281 1.00 90.81 88 ARG A C 1
ATOM 675 O O . ARG A 1 88 ? -2.723 5.334 -2.520 1.00 90.81 88 ARG A O 1
ATOM 682 N N . SER A 1 89 ? -4.065 3.551 -2.871 1.00 86.75 89 SER A N 1
ATOM 683 C CA . SER A 1 89 ? -4.247 3.180 -1.458 1.00 86.75 89 SER A CA 1
ATOM 684 C C . SER A 1 89 ? -4.615 4.378 -0.563 1.00 86.75 89 SER A C 1
ATOM 686 O O . SER A 1 89 ? -4.032 4.557 0.506 1.00 86.75 89 SER A O 1
ATOM 688 N N . GLY A 1 90 ? -5.490 5.262 -1.057 1.00 86.81 90 GLY A N 1
ATOM 689 C CA . GLY A 1 90 ? -5.969 6.426 -0.305 1.00 86.81 90 GLY A CA 1
ATOM 690 C C . GLY A 1 90 ? -5.074 7.646 -0.297 1.00 86.81 90 GLY A C 1
ATOM 691 O O . GLY A 1 90 ? -5.491 8.702 0.187 1.00 86.81 90 GLY A O 1
ATOM 692 N N . TYR A 1 91 ? -3.854 7.518 -0.808 1.00 90.06 91 TYR A N 1
ATOM 693 C CA . TYR A 1 91 ? -2.925 8.622 -0.950 1.00 90.06 91 TYR A CA 1
ATOM 694 C C . TYR A 1 91 ? -3.066 9.241 -2.339 1.00 90.06 91 TYR A C 1
ATOM 696 O O . TYR A 1 91 ? -3.067 8.536 -3.349 1.00 90.06 91 TYR A O 1
ATOM 704 N N . PHE A 1 92 ? -3.186 10.566 -2.377 1.00 92.19 92 PHE A N 1
ATOM 705 C CA . PHE A 1 92 ? -3.222 11.349 -3.605 1.00 92.19 92 PHE A CA 1
ATOM 706 C C . PHE A 1 92 ? -1.987 12.244 -3.653 1.00 92.19 92 PHE A C 1
ATOM 708 O O . PHE A 1 92 ? -1.857 13.132 -2.814 1.00 92.19 92 PHE A O 1
ATOM 715 N N . GLY A 1 93 ? -1.100 12.018 -4.621 1.00 92.38 93 GLY A N 1
ATOM 716 C CA . GLY A 1 93 ? 0.125 12.805 -4.761 1.00 92.38 93 GLY A CA 1
ATOM 717 C C . GLY A 1 93 ? 1.262 12.031 -5.415 1.00 92.38 93 GLY A C 1
ATOM 718 O O . GLY A 1 93 ? 1.030 11.078 -6.166 1.00 92.38 93 GLY A O 1
ATOM 719 N N . LEU A 1 94 ? 2.496 12.452 -5.129 1.00 90.19 94 LEU A N 1
ATOM 720 C CA . LEU A 1 94 ? 3.707 11.754 -5.556 1.00 90.19 94 LEU A CA 1
ATOM 721 C C . LEU A 1 94 ? 4.027 10.588 -4.617 1.00 90.19 94 LEU A C 1
ATOM 723 O O . LEU A 1 94 ? 4.122 10.741 -3.402 1.00 90.19 94 LEU A O 1
ATOM 727 N N . TYR A 1 95 ? 4.259 9.412 -5.183 1.00 89.94 95 TYR A N 1
ATOM 728 C CA . TYR A 1 95 ? 4.598 8.212 -4.423 1.00 89.94 95 TYR A CA 1
ATOM 729 C C . TYR A 1 95 ? 5.733 7.428 -5.080 1.00 89.94 95 TYR A C 1
ATOM 731 O O . TYR A 1 95 ? 6.058 7.608 -6.260 1.00 89.94 95 TYR A O 1
ATOM 739 N N . ARG A 1 96 ? 6.355 6.538 -4.306 1.00 88.69 96 ARG A N 1
ATOM 740 C CA . ARG A 1 96 ? 7.260 5.512 -4.824 1.00 88.69 96 ARG A CA 1
ATOM 741 C C . ARG A 1 96 ? 6.515 4.206 -4.991 1.00 88.69 96 ARG A C 1
ATOM 743 O O . ARG A 1 96 ? 5.725 3.809 -4.139 1.00 88.69 96 ARG A O 1
ATOM 750 N N . SER A 1 97 ? 6.788 3.555 -6.110 1.00 88.25 97 SER A N 1
ATOM 751 C CA . SER A 1 97 ? 6.191 2.280 -6.460 1.00 88.25 97 SER A CA 1
ATOM 752 C C . SER A 1 97 ? 7.181 1.440 -7.251 1.00 88.25 97 SER A C 1
ATOM 754 O O . SER A 1 97 ? 7.793 1.918 -8.212 1.00 88.25 97 SER A O 1
ATOM 756 N N . 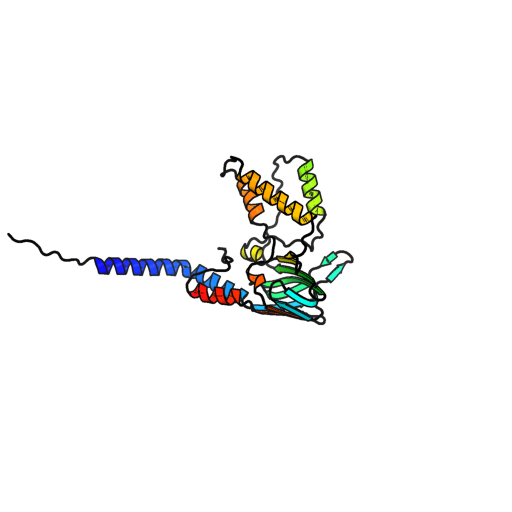GLN A 1 98 ? 7.350 0.191 -6.840 1.00 88.81 98 GLN A N 1
ATOM 757 C CA . GLN A 1 98 ? 8.109 -0.801 -7.585 1.00 88.81 98 GLN A CA 1
ATOM 758 C C . GLN A 1 98 ? 7.301 -2.086 -7.632 1.00 88.81 98 GLN A C 1
ATOM 760 O O . GLN A 1 98 ? 6.996 -2.690 -6.607 1.00 88.81 98 GLN A O 1
ATOM 765 N N . GLN A 1 99 ? 6.999 -2.523 -8.847 1.00 89.50 99 GLN A N 1
ATOM 766 C CA . GLN A 1 99 ? 6.255 -3.741 -9.098 1.00 89.50 99 GLN A CA 1
ATOM 767 C C . GLN A 1 99 ? 7.046 -4.603 -10.069 1.00 89.50 99 GLN A C 1
ATOM 769 O O . GLN A 1 99 ? 7.402 -4.177 -11.167 1.00 89.50 99 GLN A O 1
ATOM 774 N N . LEU A 1 100 ? 7.307 -5.835 -9.656 1.00 90.62 100 LEU A N 1
ATOM 775 C CA . LEU A 1 100 ? 7.906 -6.851 -10.505 1.00 90.62 100 LEU A CA 1
ATOM 776 C C . LEU A 1 100 ? 6.951 -8.029 -10.527 1.00 90.62 100 LEU A C 1
ATOM 778 O O . LEU A 1 100 ? 6.683 -8.603 -9.477 1.00 90.62 100 LEU A O 1
ATOM 782 N N . ILE A 1 101 ? 6.432 -8.376 -11.701 1.00 92.31 101 ILE A N 1
ATOM 783 C CA . ILE A 1 101 ? 5.593 -9.557 -11.914 1.00 92.31 101 ILE A CA 1
ATOM 784 C C . ILE A 1 101 ? 6.159 -10.329 -13.097 1.00 92.31 101 ILE A C 1
ATOM 786 O O . ILE A 1 101 ? 6.356 -9.771 -14.176 1.00 92.31 101 ILE A O 1
ATOM 790 N N . PHE A 1 102 ? 6.387 -11.621 -12.891 1.00 92.25 102 PHE A N 1
ATOM 791 C CA . PHE A 1 102 ? 6.757 -12.563 -13.934 1.00 92.25 102 PHE A CA 1
ATOM 792 C C . PHE A 1 102 ? 5.885 -13.814 -13.824 1.00 92.25 102 PHE A C 1
ATOM 794 O O . PHE A 1 102 ? 6.019 -14.614 -12.891 1.00 92.25 102 PHE A O 1
ATOM 801 N N . GLY A 1 103 ? 4.959 -13.982 -14.767 1.00 92.69 103 GLY A N 1
ATOM 802 C CA . GLY A 1 103 ? 3.951 -15.032 -14.681 1.00 92.69 103 GLY A CA 1
ATOM 803 C C . GLY A 1 103 ? 3.025 -14.747 -13.506 1.00 92.69 103 GLY A C 1
ATOM 804 O O . GLY A 1 103 ? 2.276 -13.789 -13.576 1.00 92.69 103 GLY A O 1
ATOM 805 N N . ILE A 1 104 ? 3.096 -15.546 -12.439 1.00 89.88 104 ILE A N 1
ATOM 806 C CA . ILE A 1 104 ? 2.284 -15.405 -11.209 1.00 89.88 104 ILE A CA 1
ATOM 807 C C . ILE A 1 104 ? 3.107 -15.029 -9.965 1.00 89.88 104 ILE A C 1
ATOM 809 O O . ILE A 1 104 ? 2.596 -14.997 -8.845 1.00 89.88 104 ILE A O 1
ATOM 813 N N . LEU A 1 105 ? 4.414 -14.826 -10.143 1.00 87.56 105 LEU A N 1
ATOM 814 C CA . LEU A 1 105 ? 5.360 -14.546 -9.068 1.00 87.56 105 LEU A CA 1
ATOM 815 C C . LEU A 1 105 ? 5.830 -13.103 -9.149 1.00 87.56 105 LEU A C 1
ATOM 817 O O . LEU A 1 105 ? 5.932 -12.534 -10.235 1.00 87.56 105 LEU A O 1
ATOM 821 N N . GLY A 1 106 ? 6.164 -12.521 -7.999 1.00 87.12 106 GLY A N 1
ATOM 822 C CA . GLY A 1 106 ? 6.659 -11.157 -7.981 1.00 87.12 106 GLY A CA 1
ATOM 823 C C . GLY A 1 106 ? 6.638 -10.478 -6.621 1.00 87.12 106 GLY A C 1
ATOM 824 O O . GLY A 1 106 ? 6.454 -11.112 -5.579 1.00 87.12 106 GLY A O 1
ATOM 825 N N . SER A 1 107 ? 6.792 -9.163 -6.653 1.00 87.44 107 SER A N 1
ATOM 826 C CA . SER A 1 107 ? 6.724 -8.284 -5.490 1.00 87.44 107 SER A CA 1
ATOM 827 C C . SER A 1 107 ? 6.130 -6.929 -5.854 1.00 87.44 107 SER A C 1
ATOM 829 O O . SER A 1 107 ? 6.169 -6.514 -7.013 1.00 87.44 107 SER A O 1
ATOM 831 N N . ASP A 1 108 ? 5.612 -6.238 -4.846 1.00 87.81 108 ASP A N 1
ATOM 832 C CA . ASP A 1 108 ? 5.125 -4.863 -4.939 1.00 87.81 108 ASP A CA 1
ATOM 833 C C . ASP A 1 108 ? 5.598 -4.092 -3.709 1.00 87.81 108 ASP A C 1
ATOM 835 O O . ASP A 1 108 ? 5.554 -4.598 -2.583 1.00 87.81 108 ASP A O 1
ATOM 839 N N . THR A 1 109 ? 6.070 -2.875 -3.919 1.00 87.75 109 THR A N 1
ATOM 840 C CA . THR A 1 109 ? 6.410 -1.947 -2.846 1.00 87.75 109 THR A CA 1
ATOM 841 C C . THR A 1 109 ? 5.785 -0.598 -3.140 1.00 87.75 109 THR A C 1
ATOM 843 O O . THR A 1 109 ? 5.801 -0.129 -4.277 1.00 87.75 109 THR A O 1
ATOM 846 N N . PHE A 1 110 ? 5.201 0.011 -2.113 1.00 88.06 110 PHE A N 1
ATOM 847 C CA . PHE A 1 110 ? 4.478 1.270 -2.228 1.00 88.06 110 PHE A CA 1
ATOM 848 C C . PHE A 1 110 ? 4.619 2.100 -0.955 1.00 88.06 110 PHE A C 1
ATOM 850 O O . PHE A 1 110 ? 4.390 1.588 0.143 1.00 88.06 110 PHE A O 1
ATOM 857 N N . PHE A 1 111 ? 4.941 3.385 -1.119 1.00 87.12 111 PHE A N 1
ATOM 858 C CA . PHE A 1 111 ? 4.888 4.379 -0.048 1.00 87.12 111 PHE A CA 1
ATOM 859 C C . PHE A 1 111 ? 4.806 5.820 -0.600 1.00 87.12 111 PHE A C 1
ATOM 861 O O . PHE A 1 111 ? 5.335 6.093 -1.684 1.00 87.12 111 PHE A O 1
ATOM 868 N N . PRO A 1 112 ? 4.149 6.752 0.115 1.00 86.69 112 PRO A N 1
ATOM 869 C CA . PRO A 1 112 ? 4.059 8.161 -0.282 1.00 86.69 112 PRO A CA 1
ATOM 870 C C . PRO A 1 112 ? 5.410 8.894 -0.164 1.00 86.69 112 PRO A C 1
ATOM 872 O O . PRO A 1 112 ? 6.223 8.555 0.691 1.00 86.69 112 PRO A O 1
ATOM 875 N N . LEU A 1 113 ? 5.664 9.891 -1.027 1.00 82.94 113 LEU A N 1
ATOM 876 C CA . LEU A 1 113 ? 6.903 10.697 -1.000 1.00 82.94 113 LEU A CA 1
ATOM 877 C C . LEU A 1 113 ? 6.765 12.010 -0.235 1.00 82.94 113 LEU A C 1
ATOM 879 O O . LEU A 1 113 ? 7.738 12.462 0.355 1.00 82.94 113 LEU A O 1
ATOM 883 N N . GLU A 1 114 ? 5.595 12.642 -0.295 1.00 78.44 114 GLU A N 1
ATOM 884 C CA . GLU A 1 114 ? 5.366 13.966 0.306 1.00 78.44 114 GLU A CA 1
ATOM 885 C C . GLU A 1 114 ? 4.770 13.876 1.717 1.00 78.44 114 GLU A C 1
ATOM 887 O O . GLU A 1 114 ? 4.453 14.895 2.320 1.00 78.44 114 GLU A O 1
ATOM 892 N N . ALA A 1 115 ? 4.575 12.664 2.237 1.00 74.75 115 ALA A N 1
ATOM 893 C CA . ALA A 1 115 ? 4.098 12.474 3.597 1.00 74.75 115 ALA A CA 1
ATOM 894 C C . ALA A 1 115 ? 5.240 12.702 4.595 1.00 74.75 115 ALA A C 1
ATOM 896 O O . ALA A 1 115 ? 6.355 12.225 4.384 1.00 74.75 115 ALA A O 1
ATOM 897 N N . GLU A 1 116 ? 4.941 13.403 5.688 1.00 70.38 116 GLU A N 1
ATOM 898 C CA . GLU A 1 116 ? 5.900 13.660 6.759 1.00 70.38 116 GLU A CA 1
ATOM 899 C C . GLU A 1 116 ? 6.351 12.333 7.386 1.00 70.38 116 GLU A C 1
ATOM 901 O O . GLU A 1 116 ? 5.568 11.591 7.991 1.00 70.38 116 GLU A O 1
ATOM 906 N N . THR A 1 117 ? 7.624 12.007 7.186 1.00 67.38 117 THR A N 1
ATOM 907 C CA . THR A 1 117 ? 8.268 10.846 7.796 1.00 67.38 117 THR A CA 1
ATOM 908 C C . THR A 1 117 ? 8.667 11.173 9.225 1.00 67.38 117 THR A C 1
ATOM 910 O O . THR A 1 117 ? 9.136 12.279 9.488 1.00 67.38 117 THR A O 1
ATOM 913 N N . GLN A 1 118 ? 8.553 10.204 10.130 1.00 57.19 118 GLN A N 1
ATOM 914 C CA . GLN A 1 118 ? 9.217 10.293 11.426 1.00 57.19 118 GLN A CA 1
ATOM 915 C C . GLN A 1 118 ? 10.723 10.275 11.165 1.00 57.19 118 GLN A C 1
ATOM 917 O O . GLN A 1 118 ? 11.298 9.243 10.818 1.00 57.19 118 GLN A O 1
ATOM 922 N N . THR A 1 119 ? 11.367 11.436 11.254 1.00 41.34 119 THR A N 1
ATOM 923 C CA . THR A 1 119 ? 12.822 11.503 11.282 1.00 41.34 119 THR A CA 1
ATOM 924 C C . THR A 1 119 ? 13.253 10.818 12.572 1.00 41.34 119 THR A C 1
ATOM 926 O O . THR A 1 119 ? 13.101 11.375 13.656 1.00 41.34 119 THR A O 1
ATOM 929 N N . PHE A 1 120 ? 13.798 9.605 12.473 1.00 41.16 120 PHE A N 1
ATOM 930 C CA . PHE A 1 120 ? 14.735 9.118 13.479 1.00 41.16 120 PHE A CA 1
ATOM 931 C C . PHE A 1 120 ? 16.000 9.972 13.343 1.00 41.16 120 PHE A C 1
ATOM 933 O O . PHE A 1 120 ? 17.002 9.545 12.772 1.00 41.16 120 PHE A O 1
ATOM 940 N N . GLU A 1 121 ? 15.937 11.229 13.780 1.00 29.67 121 GLU A N 1
ATOM 941 C CA . GLU A 1 121 ? 17.152 11.895 14.208 1.00 29.67 121 GLU A CA 1
ATOM 942 C C . GLU A 1 121 ? 17.647 11.097 15.408 1.00 29.67 121 GLU A C 1
ATOM 944 O O . GLU A 1 121 ? 16.927 10.875 16.380 1.00 29.67 121 GLU A O 1
ATOM 949 N N . THR A 1 122 ? 18.856 10.568 15.269 1.00 30.94 122 THR A N 1
ATOM 950 C CA . THR A 1 122 ? 19.638 9.967 16.337 1.00 30.94 122 THR A CA 1
ATOM 951 C C . THR A 1 122 ? 19.834 11.007 17.440 1.00 30.94 122 THR A C 1
ATOM 953 O O . THR A 1 122 ? 20.874 11.655 17.510 1.00 30.94 122 THR A O 1
ATOM 956 N N . GLU A 1 123 ? 18.844 11.194 18.306 1.00 25.86 123 GLU A N 1
ATOM 957 C CA . GLU A 1 123 ? 19.090 11.735 19.631 1.00 25.86 123 GLU A CA 1
ATOM 958 C C . GLU A 1 123 ? 19.720 10.607 20.443 1.00 25.86 123 GLU A C 1
ATOM 960 O O . GLU A 1 123 ? 19.078 9.623 20.819 1.00 25.86 123 GLU A O 1
ATOM 965 N N . GLU A 1 124 ? 21.032 10.731 20.639 1.00 29.80 124 GLU A N 1
ATOM 966 C CA . GLU A 1 124 ? 21.824 9.955 21.581 1.00 29.80 124 GLU A CA 1
ATOM 967 C C . GLU A 1 124 ? 21.201 10.064 22.979 1.00 29.80 124 GLU A C 1
ATOM 969 O O . GLU A 1 124 ? 21.587 10.896 23.796 1.00 29.80 124 GLU A O 1
ATOM 974 N N . THR A 1 125 ? 20.224 9.210 23.275 1.00 24.64 125 THR A N 1
ATOM 975 C CA . THR A 1 125 ? 19.796 8.995 24.652 1.00 24.64 125 THR A CA 1
ATOM 976 C C . THR A 1 125 ? 20.721 7.936 25.224 1.00 24.64 125 THR A C 1
ATOM 978 O O . THR A 1 125 ? 20.638 6.747 24.916 1.00 24.64 125 THR A O 1
ATOM 981 N N . SER A 1 126 ? 21.692 8.414 25.991 1.00 37.41 126 SER A N 1
ATOM 982 C CA . SER A 1 126 ? 22.667 7.630 26.727 1.00 37.41 126 SER A CA 1
ATOM 983 C C . SER A 1 126 ? 21.982 6.760 27.781 1.00 37.41 126 SER A C 1
ATOM 985 O O . SER A 1 126 ? 21.893 7.162 28.936 1.00 37.41 126 SER A O 1
ATOM 987 N N . GLU A 1 127 ? 21.541 5.559 27.416 1.00 34.53 127 GLU A N 1
ATOM 988 C CA . GLU A 1 127 ? 21.246 4.504 28.384 1.00 34.53 127 GLU A CA 1
ATOM 989 C C . GLU A 1 127 ? 21.856 3.177 27.922 1.00 34.53 127 GLU A C 1
ATOM 991 O O . GLU A 1 127 ? 21.772 2.760 26.767 1.00 34.53 127 GLU A O 1
ATOM 996 N N . THR A 1 128 ? 22.593 2.567 28.843 1.00 38.84 128 THR A N 1
ATOM 997 C CA . THR A 1 128 ? 23.546 1.476 28.645 1.00 38.84 128 THR A CA 1
ATOM 998 C C . THR A 1 128 ? 22.892 0.202 28.114 1.00 38.84 128 THR A C 1
ATOM 1000 O O . THR A 1 128 ? 22.410 -0.629 28.881 1.00 38.84 128 THR A O 1
ATOM 1003 N N . ILE A 1 129 ? 22.945 0.011 26.798 1.00 40.44 129 ILE A N 1
ATOM 1004 C CA . ILE A 1 129 ? 22.721 -1.278 26.136 1.00 40.44 129 ILE A CA 1
ATOM 1005 C C . ILE A 1 129 ? 24.090 -1.949 25.958 1.00 40.44 129 ILE A C 1
ATOM 1007 O O . ILE A 1 129 ? 25.042 -1.314 25.504 1.00 40.44 129 ILE A O 1
ATOM 1011 N N . SER A 1 130 ? 24.213 -3.224 26.341 1.00 51.97 130 SER A N 1
ATOM 1012 C CA . SER A 1 130 ? 25.452 -4.000 26.201 1.00 51.97 130 SER A CA 1
ATOM 1013 C C . SER A 1 130 ? 25.965 -3.981 24.758 1.00 51.97 130 SER A C 1
ATOM 1015 O O . SER A 1 130 ? 25.196 -4.171 23.812 1.00 51.97 130 SER A O 1
ATOM 1017 N N . SER A 1 131 ? 27.274 -3.768 24.605 1.00 48.72 131 SER A N 1
ATOM 1018 C CA . SER A 1 131 ? 27.959 -3.523 23.328 1.00 48.72 131 SER A CA 1
ATOM 1019 C C . SER A 1 131 ? 27.692 -4.591 22.267 1.00 48.72 131 SER A C 1
ATOM 1021 O O . SER A 1 131 ? 27.539 -4.253 21.098 1.00 48.72 131 SER A O 1
ATOM 1023 N N . GLU A 1 132 ? 27.542 -5.853 22.670 1.00 50.16 132 GLU A N 1
ATOM 1024 C CA . GLU A 1 132 ? 27.254 -6.963 21.753 1.00 50.16 132 GLU A CA 1
ATOM 1025 C C . GLU A 1 132 ? 25.869 -6.840 21.097 1.00 50.16 132 GLU A C 1
ATOM 1027 O O . GLU A 1 132 ? 25.726 -7.056 19.895 1.00 50.16 132 GLU A O 1
ATOM 1032 N N . THR A 1 133 ? 24.849 -6.415 21.849 1.00 46.31 133 THR A N 1
ATOM 1033 C CA . THR A 1 133 ? 23.481 -6.262 21.334 1.00 46.31 133 THR A CA 1
ATOM 1034 C C . THR A 1 133 ? 23.382 -5.059 20.397 1.00 46.31 133 THR A C 1
ATOM 1036 O O . THR A 1 133 ? 22.743 -5.134 19.350 1.00 46.31 133 THR A O 1
ATOM 1039 N N . ALA A 1 134 ? 24.050 -3.952 20.739 1.00 49.38 134 ALA A N 1
ATOM 1040 C CA . ALA A 1 134 ? 24.093 -2.747 19.911 1.00 49.38 134 ALA A CA 1
ATOM 1041 C C . ALA A 1 134 ? 24.845 -2.974 18.585 1.00 49.38 134 ALA A C 1
ATOM 1043 O O . ALA A 1 134 ? 24.438 -2.454 17.544 1.00 49.38 134 ALA A O 1
ATOM 1044 N N . GLU A 1 135 ? 25.913 -3.775 18.599 1.00 45.88 135 GLU A N 1
ATOM 1045 C CA . GLU A 1 135 ? 26.636 -4.179 17.389 1.00 45.88 135 GLU A CA 1
ATOM 1046 C C . GLU A 1 135 ? 25.819 -5.144 16.518 1.00 45.88 135 GLU A C 1
ATOM 1048 O O . GLU A 1 135 ? 25.797 -4.990 15.293 1.00 45.88 135 GLU A O 1
ATOM 1053 N N . GLU A 1 136 ? 25.067 -6.073 17.118 1.00 43.62 136 GLU A N 1
ATOM 1054 C CA . GLU A 1 136 ? 24.174 -6.971 16.378 1.00 43.62 136 GLU A CA 1
ATOM 1055 C C . GLU A 1 136 ? 23.030 -6.191 15.693 1.00 43.62 136 GLU A C 1
ATOM 1057 O O . GLU A 1 136 ? 22.766 -6.405 14.506 1.00 43.62 136 GLU A O 1
ATOM 1062 N N . PHE A 1 137 ? 22.427 -5.202 16.368 1.00 39.72 137 PHE A N 1
ATOM 1063 C CA . PHE A 1 137 ? 21.429 -4.299 15.770 1.00 39.72 137 PHE A CA 1
ATOM 1064 C C . PHE A 1 137 ? 22.011 -3.420 14.650 1.00 39.72 137 PHE A C 1
ATOM 1066 O O . PHE A 1 137 ? 21.413 -3.337 13.573 1.00 39.72 137 PHE A O 1
ATOM 1073 N N . LYS A 1 138 ? 23.213 -2.854 14.834 1.00 44.16 138 LYS A N 1
ATOM 1074 C CA . LYS A 1 138 ? 23.913 -2.089 13.782 1.00 44.16 138 LYS A CA 1
ATOM 1075 C C . LYS A 1 138 ? 24.272 -2.952 12.570 1.00 44.16 138 LYS A C 1
ATOM 1077 O O . LYS A 1 138 ? 24.222 -2.480 11.435 1.00 44.16 138 LYS A O 1
ATOM 1082 N N . SER A 1 139 ? 24.609 -4.226 12.775 1.00 37.50 139 SER A N 1
ATOM 1083 C CA . SER A 1 139 ? 24.873 -5.164 11.675 1.00 37.50 139 SER A CA 1
ATOM 1084 C C . SER A 1 139 ? 23.601 -5.518 10.882 1.00 37.50 139 SER A C 1
ATOM 1086 O O . SER A 1 139 ? 23.654 -5.706 9.664 1.00 37.50 139 SER A O 1
ATOM 1088 N N . LEU A 1 140 ? 22.436 -5.533 11.544 1.00 39.56 140 LEU A N 1
ATOM 1089 C CA . LEU A 1 140 ? 21.124 -5.763 10.929 1.00 39.56 140 LEU A CA 1
ATOM 1090 C C . LEU A 1 140 ? 20.627 -4.555 10.122 1.00 39.56 140 LEU A C 1
ATOM 1092 O O . LEU A 1 140 ? 19.990 -4.751 9.081 1.00 39.56 140 LEU A O 1
ATOM 1096 N N . GLU A 1 141 ? 20.926 -3.332 10.563 1.00 41.31 141 GLU A N 1
ATOM 1097 C CA . GLU A 1 141 ? 20.603 -2.090 9.846 1.00 41.31 141 GLU A CA 1
ATOM 1098 C C . GLU A 1 141 ? 21.486 -1.884 8.612 1.00 41.31 141 GLU A C 1
ATOM 1100 O O . GLU A 1 141 ? 20.966 -1.666 7.517 1.00 41.31 141 GLU A O 1
ATOM 1105 N N . ASN A 1 142 ? 22.802 -2.074 8.744 1.00 32.12 142 ASN A N 1
ATOM 1106 C CA . ASN A 1 142 ? 23.763 -1.875 7.652 1.00 32.12 142 ASN A CA 1
ATOM 1107 C C . ASN A 1 142 ? 23.662 -2.915 6.516 1.00 32.12 142 ASN A C 1
ATOM 1109 O O . ASN A 1 142 ? 24.268 -2.741 5.461 1.00 32.12 142 ASN A O 1
ATOM 1113 N N . SER A 1 143 ? 22.888 -3.993 6.697 1.00 35.41 143 SER A N 1
ATOM 1114 C CA . SER A 1 143 ? 22.663 -5.019 5.664 1.00 35.41 143 SER A CA 1
ATOM 1115 C C . SER A 1 143 ? 21.582 -4.658 4.635 1.00 35.41 143 SER A C 1
ATOM 1117 O O . SER A 1 143 ? 21.423 -5.359 3.632 1.00 35.41 143 SER A O 1
ATOM 1119 N N . LYS A 1 144 ? 20.808 -3.590 4.864 1.00 40.66 144 LYS A N 1
ATOM 1120 C CA . LYS A 1 144 ? 19.643 -3.258 4.038 1.00 40.66 144 LYS A CA 1
ATOM 1121 C C . LYS A 1 144 ? 19.963 -2.099 3.107 1.00 40.66 144 LYS A C 1
ATOM 1123 O O . LYS A 1 144 ? 20.162 -0.970 3.537 1.00 40.66 144 LYS A O 1
ATOM 1128 N N . THR A 1 145 ? 19.981 -2.373 1.805 1.00 37.41 145 THR A N 1
ATOM 1129 C CA . THR A 1 145 ? 20.063 -1.308 0.796 1.00 37.41 145 THR A CA 1
ATOM 1130 C C . THR A 1 145 ? 18.917 -0.292 0.983 1.00 37.41 145 THR A C 1
ATOM 1132 O O . THR A 1 145 ? 17.788 -0.704 1.254 1.00 37.41 145 THR A O 1
ATOM 1135 N N . PRO A 1 146 ? 19.162 1.022 0.820 1.00 42.03 146 PRO A N 1
ATOM 1136 C CA . PRO A 1 146 ? 18.212 2.095 1.162 1.00 42.03 146 PRO A CA 1
ATOM 1137 C C . PRO A 1 146 ? 16.897 2.109 0.355 1.00 42.03 146 PRO A C 1
ATOM 1139 O O . PRO A 1 146 ? 16.012 2.901 0.652 1.00 42.03 146 PRO A O 1
ATOM 1142 N N . GLY A 1 147 ? 16.736 1.234 -0.644 1.00 47.69 147 GLY A N 1
ATOM 1143 C CA . GLY A 1 147 ? 15.490 1.063 -1.406 1.00 47.69 147 GLY A CA 1
ATOM 1144 C C . GLY A 1 147 ? 14.564 -0.043 -0.884 1.00 47.69 147 GLY A C 1
ATOM 1145 O O . GLY A 1 147 ? 13.483 -0.237 -1.432 1.00 47.69 147 GLY A O 1
ATOM 1146 N N . ASP A 1 148 ? 14.973 -0.793 0.145 1.00 53.84 148 ASP A N 1
ATOM 1147 C CA . ASP A 1 148 ? 14.247 -1.978 0.616 1.00 53.84 148 ASP A CA 1
ATOM 1148 C C . ASP A 1 148 ? 13.371 -1.736 1.859 1.00 53.84 148 ASP A C 1
ATOM 1150 O O . ASP A 1 148 ? 12.626 -2.641 2.248 1.00 53.84 148 ASP A O 1
ATOM 1154 N N . LEU A 1 149 ? 13.447 -0.567 2.493 1.00 66.88 149 LEU A N 1
ATOM 1155 C CA . LEU A 1 149 ? 12.698 -0.242 3.708 1.00 66.88 149 LEU A CA 1
ATOM 1156 C C . LEU A 1 149 ? 11.564 0.735 3.390 1.00 66.88 149 LEU A C 1
ATOM 1158 O O . LEU A 1 149 ? 11.781 1.749 2.732 1.00 66.88 149 LEU A O 1
ATOM 1162 N N . VAL A 1 150 ? 10.357 0.412 3.853 1.00 73.94 150 VAL A N 1
ATOM 1163 C CA . VAL A 1 150 ? 9.234 1.355 3.868 1.00 73.94 150 VAL A CA 1
ATOM 1164 C C . VAL A 1 150 ? 9.474 2.308 5.044 1.00 73.94 150 VAL A C 1
ATOM 1166 O O . VAL A 1 150 ? 9.683 1.806 6.150 1.00 73.94 150 VAL A O 1
ATOM 1169 N N . PRO A 1 151 ? 9.522 3.634 4.826 1.00 77.75 151 PRO A N 1
ATOM 1170 C CA . PRO A 1 151 ? 9.723 4.589 5.910 1.00 77.75 151 PRO A CA 1
ATOM 1171 C C . PRO A 1 151 ? 8.499 4.644 6.830 1.00 77.75 151 PRO A C 1
ATOM 1173 O O . PRO A 1 151 ? 7.380 4.362 6.403 1.00 77.75 151 PRO A O 1
ATOM 1176 N N . GLU A 1 152 ? 8.724 5.032 8.083 1.00 78.44 152 GLU A N 1
ATOM 1177 C CA . GLU A 1 152 ? 7.649 5.292 9.039 1.00 78.44 152 GLU A CA 1
ATOM 1178 C C . GLU A 1 152 ? 7.186 6.748 8.914 1.00 78.44 152 GLU A C 1
ATOM 1180 O O . GLU A 1 152 ? 7.985 7.686 8.871 1.00 78.44 152 GLU A O 1
ATOM 1185 N N . PHE A 1 153 ? 5.877 6.934 8.834 1.00 80.56 153 PHE A N 1
ATOM 1186 C CA . PHE A 1 153 ? 5.208 8.221 8.703 1.00 80.56 153 PHE A CA 1
ATOM 1187 C C . PHE A 1 153 ? 4.640 8.675 10.044 1.00 80.56 153 PHE A C 1
ATOM 1189 O O . PHE A 1 153 ? 4.312 7.854 10.904 1.00 80.56 153 PHE A O 1
ATOM 1196 N N . LEU A 1 154 ? 4.502 9.988 10.230 1.00 82.81 154 LEU A N 1
ATOM 1197 C CA . LEU A 1 154 ? 3.791 10.540 11.390 1.00 82.81 154 LEU A CA 1
ATOM 1198 C C . LEU A 1 154 ? 2.317 10.120 11.386 1.00 82.81 154 LEU A C 1
ATOM 1200 O O . LEU A 1 154 ? 1.765 9.793 12.428 1.00 82.81 154 LEU A O 1
ATOM 1204 N N . ASN A 1 155 ? 1.714 10.057 10.200 1.00 82.56 155 ASN A N 1
ATOM 1205 C CA . ASN A 1 155 ? 0.337 9.623 10.022 1.00 82.56 155 ASN A CA 1
ATOM 1206 C C . ASN A 1 155 ? 0.231 8.082 10.024 1.00 82.56 155 ASN A C 1
ATOM 1208 O O . ASN A 1 155 ? 0.823 7.397 9.177 1.00 82.56 155 ASN A O 1
ATOM 1212 N N . GLU A 1 156 ? -0.559 7.535 10.952 1.00 81.44 156 GLU A N 1
ATOM 1213 C CA . GLU A 1 156 ? -0.754 6.090 11.115 1.00 81.44 156 GLU A CA 1
ATOM 1214 C C . GLU A 1 156 ? -1.418 5.437 9.898 1.00 81.44 156 GLU A C 1
ATOM 1216 O O . GLU A 1 156 ? -1.028 4.335 9.499 1.00 81.44 156 GLU A O 1
ATOM 1221 N N . ARG A 1 157 ? -2.341 6.132 9.223 1.00 83.25 157 ARG A N 1
ATOM 1222 C CA . ARG A 1 157 ? -2.997 5.635 8.008 1.00 83.25 157 ARG A CA 1
ATOM 1223 C C . ARG A 1 157 ? -1.986 5.364 6.894 1.00 83.25 157 ARG A C 1
ATOM 1225 O O . ARG A 1 157 ? -2.089 4.356 6.190 1.00 83.25 157 ARG A O 1
ATOM 1232 N N . TYR A 1 158 ? -0.962 6.206 6.744 1.00 85.19 158 TYR A N 1
ATOM 1233 C CA . TYR A 1 158 ? 0.106 5.964 5.765 1.00 85.19 158 TYR A CA 1
ATOM 1234 C C . TYR A 1 158 ? 0.999 4.783 6.147 1.00 85.19 158 TYR A C 1
ATOM 1236 O O . TYR A 1 158 ? 1.386 4.017 5.264 1.00 85.19 158 TYR A O 1
ATOM 1244 N N . ASN A 1 159 ? 1.257 4.556 7.434 1.00 82.38 159 ASN A N 1
ATOM 1245 C CA . ASN A 1 159 ? 1.928 3.334 7.901 1.00 82.38 159 ASN A CA 1
ATOM 1246 C C . ASN A 1 159 ? 1.089 2.076 7.629 1.00 82.38 159 ASN A C 1
ATOM 1248 O O . ASN A 1 159 ? 1.616 1.035 7.252 1.00 82.38 159 ASN A O 1
ATOM 1252 N N . ILE A 1 160 ? -0.235 2.173 7.761 1.00 81.44 160 ILE A N 1
ATOM 1253 C CA . ILE A 1 160 ? -1.178 1.079 7.504 1.00 81.44 160 ILE A CA 1
ATOM 1254 C C . ILE A 1 160 ? -1.255 0.734 6.009 1.00 81.44 160 ILE A C 1
ATOM 1256 O O . ILE A 1 160 ? -1.397 -0.446 5.669 1.00 81.44 160 ILE A O 1
ATOM 1260 N N . LYS A 1 161 ? -1.214 1.731 5.121 1.00 84.06 161 LYS A N 1
ATOM 1261 C CA . LYS A 1 161 ? -1.423 1.556 3.672 1.00 84.06 161 LYS A CA 1
ATOM 1262 C C . LYS A 1 161 ? -0.113 1.411 2.883 1.00 84.06 161 LYS A C 1
ATOM 1264 O O . LYS A 1 161 ? -0.135 0.890 1.765 1.00 84.06 161 LYS A O 1
ATOM 1269 N N . SER A 1 162 ? 1.017 1.857 3.432 1.00 85.31 162 SER A N 1
ATOM 1270 C CA . SER A 1 162 ? 2.340 1.592 2.861 1.00 85.31 162 SER A CA 1
ATOM 1271 C C . SER A 1 162 ? 2.728 0.131 3.073 1.00 85.31 162 SER A C 1
ATOM 1273 O O . SER A 1 162 ? 2.346 -0.511 4.050 1.00 85.31 162 SER A O 1
ATOM 1275 N N . GLN A 1 163 ? 3.412 -0.450 2.091 1.00 84.56 163 GLN A N 1
ATOM 1276 C CA . GLN A 1 163 ? 3.618 -1.894 2.075 1.00 84.56 163 GLN A CA 1
ATOM 1277 C C . GLN A 1 163 ? 4.832 -2.304 1.255 1.00 84.56 163 GLN A C 1
ATOM 1279 O O . GLN A 1 163 ? 5.163 -1.709 0.227 1.00 84.56 163 GLN A O 1
ATOM 1284 N N . LYS A 1 164 ? 5.443 -3.404 1.690 1.00 85.19 164 LYS A N 1
ATOM 1285 C CA . LYS A 1 164 ? 6.411 -4.187 0.932 1.00 85.19 164 LYS A CA 1
ATOM 1286 C C . LYS A 1 164 ? 5.975 -5.641 0.973 1.00 85.19 164 LYS A C 1
ATOM 1288 O O . LYS A 1 164 ? 6.088 -6.300 2.002 1.00 85.19 164 LYS A O 1
ATOM 1293 N N . LEU A 1 165 ? 5.481 -6.142 -0.151 1.00 81.75 165 LEU A N 1
ATOM 1294 C CA . LEU A 1 165 ? 4.912 -7.481 -0.242 1.00 81.75 165 LEU A CA 1
ATOM 1295 C C . LEU A 1 165 ? 5.570 -8.302 -1.344 1.00 81.75 165 LEU A C 1
ATOM 1297 O O . LEU A 1 165 ? 6.021 -7.801 -2.374 1.00 81.75 165 LEU A O 1
ATOM 1301 N N . ARG A 1 166 ? 5.587 -9.611 -1.112 1.00 85.62 166 ARG A N 1
ATOM 1302 C CA . ARG A 1 166 ? 5.965 -10.625 -2.091 1.00 85.62 166 ARG A CA 1
ATOM 1303 C C . ARG A 1 166 ? 4.731 -11.455 -2.401 1.00 85.62 166 ARG A C 1
ATOM 1305 O O . ARG A 1 166 ? 4.188 -12.075 -1.487 1.00 85.62 166 ARG A O 1
ATOM 1312 N N . TYR A 1 167 ? 4.320 -11.486 -3.665 1.00 83.81 167 TYR A N 1
ATOM 1313 C CA . TYR A 1 167 ? 3.174 -12.281 -4.099 1.00 83.81 167 TYR A CA 1
ATOM 1314 C C . TYR A 1 167 ? 3.385 -13.758 -3.750 1.00 83.81 167 TYR A C 1
ATOM 1316 O O . TYR A 1 167 ? 4.506 -14.268 -3.805 1.00 83.81 167 TYR A O 1
ATOM 1324 N N . LEU A 1 168 ? 2.304 -14.440 -3.359 1.00 76.62 168 LEU A N 1
ATOM 1325 C CA . LEU A 1 168 ? 2.311 -15.858 -2.967 1.00 76.62 168 LEU A CA 1
ATOM 1326 C C . LEU A 1 168 ? 3.224 -16.216 -1.772 1.00 76.62 168 LEU A C 1
ATOM 1328 O O . LEU A 1 168 ? 3.503 -17.393 -1.535 1.00 76.62 168 LEU A O 1
ATOM 1332 N N . SER A 1 169 ? 3.649 -15.234 -0.964 1.00 71.88 169 SER A N 1
ATOM 1333 C CA . SER A 1 169 ? 4.498 -15.454 0.223 1.00 71.88 169 SER A CA 1
ATOM 1334 C C . SER A 1 169 ? 3.915 -16.436 1.246 1.00 71.88 169 SER A C 1
ATOM 1336 O O . SER A 1 169 ? 4.669 -17.082 1.971 1.00 71.88 169 SER A O 1
ATOM 1338 N N . PHE A 1 170 ? 2.592 -16.604 1.277 1.00 68.12 170 PHE A N 1
ATOM 1339 C CA . PHE A 1 170 ? 1.905 -17.530 2.176 1.00 68.12 170 PHE A CA 1
ATOM 1340 C C . PHE A 1 170 ? 2.265 -19.006 1.937 1.00 68.12 170 PHE A C 1
ATOM 1342 O O . PHE A 1 170 ? 2.232 -19.789 2.884 1.00 68.12 170 PHE A O 1
ATOM 1349 N N . TYR A 1 171 ? 2.667 -19.387 0.718 1.00 67.44 171 TYR A N 1
ATOM 1350 C CA . TYR A 1 171 ? 3.056 -20.770 0.418 1.00 67.44 171 TYR A CA 1
ATOM 1351 C C . TYR A 1 171 ? 4.493 -21.101 0.831 1.00 67.44 171 TYR A C 1
ATOM 1353 O O . TYR A 1 171 ? 4.776 -22.246 1.182 1.00 67.44 171 TYR A O 1
ATOM 1361 N N . ASN A 1 172 ? 5.417 -20.133 0.791 1.00 68.50 172 ASN A N 1
ATOM 1362 C CA . ASN A 1 172 ? 6.828 -20.412 1.055 1.00 68.50 172 ASN A CA 1
ATOM 1363 C C . ASN A 1 172 ? 7.565 -19.232 1.698 1.00 68.50 172 ASN A C 1
ATOM 1365 O O . ASN A 1 172 ? 8.333 -18.516 1.054 1.00 68.50 172 ASN A O 1
ATOM 1369 N N . ILE A 1 173 ? 7.363 -19.069 3.004 1.00 73.88 173 ILE A N 1
ATOM 1370 C CA . ILE A 1 173 ? 8.161 -18.150 3.817 1.00 73.88 173 ILE A CA 1
ATOM 1371 C C . ILE A 1 173 ? 9.544 -18.789 4.060 1.00 73.88 173 ILE A C 1
ATOM 1373 O O . ILE A 1 173 ? 9.608 -19.922 4.567 1.00 73.88 173 ILE A O 1
ATOM 1377 N N . PRO A 1 174 ? 10.663 -18.104 3.767 1.00 81.75 174 PRO A N 1
ATOM 1378 C CA . PRO A 1 174 ? 12.005 -18.567 4.109 1.00 81.75 174 PRO A CA 1
ATOM 1379 C C . PRO A 1 174 ? 12.124 -18.987 5.581 1.00 81.75 174 PRO A C 1
ATOM 1381 O O . PRO A 1 174 ? 11.498 -18.418 6.478 1.00 81.75 174 PRO A O 1
ATOM 1384 N N . THR A 1 175 ? 12.942 -20.001 5.866 1.00 81.44 175 THR A N 1
ATOM 1385 C CA . THR A 1 175 ? 13.137 -20.493 7.242 1.00 81.44 175 THR A CA 1
ATO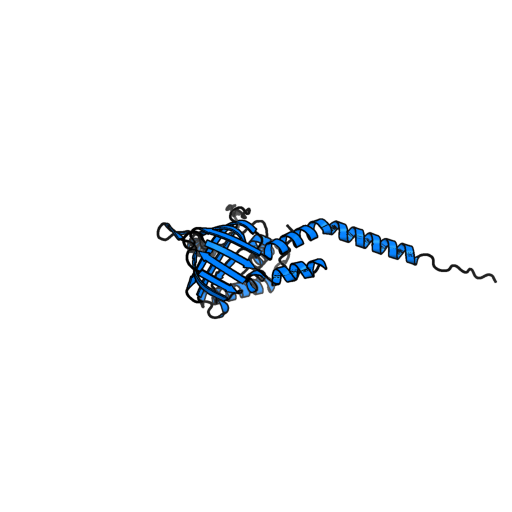M 1386 C C . THR A 1 175 ? 13.735 -19.426 8.160 1.00 81.44 175 THR A C 1
ATOM 1388 O O . THR A 1 175 ? 13.377 -19.380 9.336 1.00 81.44 175 THR A O 1
ATOM 1391 N N . ALA A 1 176 ? 14.591 -18.547 7.631 1.00 82.88 176 ALA A N 1
ATOM 1392 C CA . ALA A 1 176 ? 15.165 -17.416 8.359 1.00 82.88 176 ALA A CA 1
ATOM 1393 C C . ALA A 1 176 ? 14.084 -16.440 8.861 1.00 82.88 176 ALA A C 1
ATOM 1395 O O . ALA A 1 176 ? 14.038 -16.148 10.055 1.00 82.88 176 ALA A O 1
ATOM 1396 N N . GLU A 1 177 ? 13.160 -16.023 7.989 1.00 79.94 177 GLU A N 1
ATOM 1397 C CA . GLU A 1 177 ? 12.030 -15.150 8.349 1.00 79.94 177 GLU A CA 1
ATOM 1398 C C . GLU A 1 177 ? 11.094 -15.825 9.359 1.00 79.94 177 GLU A C 1
ATOM 1400 O O . GLU A 1 177 ? 10.729 -15.227 10.368 1.00 79.94 177 GLU A O 1
ATOM 1405 N N . ARG A 1 178 ? 10.785 -17.116 9.168 1.00 78.31 178 ARG A N 1
ATOM 1406 C CA . ARG A 1 178 ? 9.983 -17.887 10.137 1.00 78.31 178 ARG A CA 1
ATOM 1407 C C . ARG A 1 178 ? 10.628 -17.945 11.521 1.00 78.31 178 ARG A C 1
ATOM 140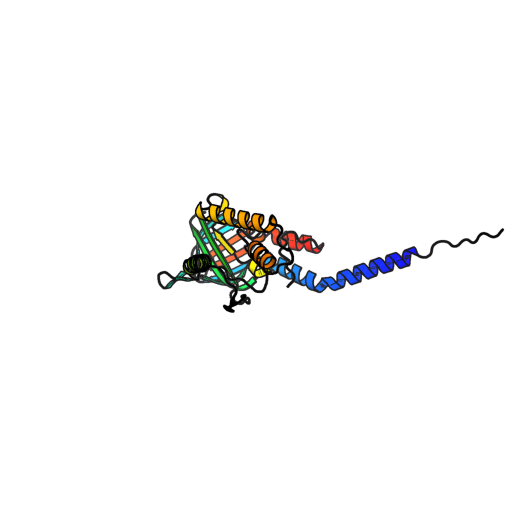9 O O . ARG A 1 178 ? 9.924 -17.841 12.523 1.00 78.31 178 ARG A O 1
ATOM 1416 N N . ARG A 1 179 ? 11.949 -18.145 11.594 1.00 85.00 179 ARG A N 1
ATOM 1417 C CA . ARG A 1 179 ? 12.695 -18.152 12.863 1.00 85.00 179 ARG A CA 1
ATOM 1418 C C . ARG A 1 179 ? 12.672 -16.779 13.519 1.00 85.00 179 ARG A C 1
ATOM 1420 O O . ARG A 1 179 ? 12.462 -16.713 14.724 1.00 85.00 179 ARG A O 1
ATOM 1427 N N . LYS A 1 180 ? 12.855 -15.715 12.736 1.00 83.50 180 LYS A N 1
ATOM 1428 C CA . LYS A 1 180 ? 12.798 -14.336 13.224 1.00 83.50 180 LYS A CA 1
ATOM 1429 C C . LYS A 1 180 ? 11.431 -14.021 13.837 1.00 83.50 180 LYS A C 1
ATOM 1431 O O . LYS A 1 180 ? 11.384 -13.665 15.007 1.00 83.50 180 LYS A O 1
ATOM 1436 N N . ARG A 1 181 ? 10.340 -14.303 13.119 1.00 78.06 181 ARG A N 1
ATOM 1437 C CA . ARG A 1 181 ? 8.973 -14.084 13.616 1.00 78.06 181 ARG A CA 1
ATOM 1438 C C . ARG A 1 181 ? 8.679 -14.874 14.891 1.00 78.06 181 ARG A C 1
ATOM 1440 O O . ARG A 1 181 ? 8.155 -14.328 15.849 1.00 78.06 181 ARG A O 1
ATOM 1447 N N . LYS A 1 182 ? 9.084 -16.149 14.947 1.00 84.31 182 LYS A N 1
ATOM 1448 C CA . LYS A 1 182 ? 8.940 -16.962 16.168 1.00 84.31 182 LYS A CA 1
ATOM 1449 C C . LYS A 1 182 ? 9.717 -16.388 17.353 1.00 84.31 182 LYS A C 1
ATOM 1451 O O . LYS A 1 182 ? 9.226 -16.462 18.472 1.00 84.31 182 LYS A O 1
ATOM 1456 N N . LYS A 1 183 ? 10.922 -15.853 17.121 1.00 85.25 183 LYS A N 1
ATOM 1457 C CA . LYS A 1 183 ? 11.701 -15.176 18.166 1.00 85.25 183 LYS A CA 1
ATOM 1458 C C . LYS A 1 183 ? 10.985 -13.910 18.632 1.00 85.25 183 LYS A C 1
ATOM 1460 O O . LYS A 1 183 ? 10.838 -13.736 19.830 1.00 85.25 183 LYS A O 1
ATOM 1465 N N . GLU A 1 184 ? 10.507 -13.070 17.720 1.00 81.31 184 GLU A N 1
ATOM 1466 C CA . GLU A 1 184 ? 9.786 -11.830 18.051 1.00 81.31 184 GLU A CA 1
ATOM 1467 C C . GLU A 1 184 ? 8.485 -12.105 18.820 1.00 81.31 184 GLU A C 1
ATOM 1469 O O . GLU A 1 184 ? 8.265 -11.517 19.874 1.00 81.31 184 GLU A O 1
ATOM 1474 N N . GLU A 1 185 ? 7.668 -13.063 18.371 1.00 81.38 185 GLU A N 1
ATOM 1475 C CA . GLU A 1 185 ? 6.469 -13.510 19.095 1.00 81.38 185 GLU A CA 1
ATOM 1476 C C . GLU A 1 185 ? 6.811 -14.061 20.484 1.00 81.38 185 GLU A C 1
ATOM 1478 O O . GLU A 1 185 ? 6.104 -13.791 21.456 1.00 81.38 185 GLU A O 1
ATOM 1483 N N . PHE A 1 186 ? 7.898 -14.830 20.589 1.00 87.44 186 PHE A N 1
ATOM 1484 C CA . PHE A 1 186 ? 8.385 -15.331 21.868 1.00 87.44 186 PHE A CA 1
ATOM 1485 C C . PHE A 1 186 ? 8.811 -14.186 22.791 1.00 87.44 186 PHE A C 1
ATOM 1487 O O . PHE A 1 186 ? 8.387 -14.175 23.941 1.00 87.44 186 PHE A O 1
ATOM 1494 N N . TYR A 1 187 ? 9.584 -13.210 22.303 1.00 81.69 187 TYR A N 1
ATOM 1495 C CA . TYR A 1 187 ? 9.993 -12.038 23.082 1.00 81.69 187 TYR A CA 1
ATOM 1496 C C . TYR A 1 187 ? 8.794 -11.199 23.523 1.00 81.69 187 TYR A C 1
ATOM 1498 O O . TYR A 1 187 ? 8.731 -10.816 24.686 1.00 81.69 187 TYR A O 1
ATOM 1506 N N . LYS A 1 188 ? 7.808 -10.980 22.646 1.00 80.75 188 LYS A N 1
ATOM 1507 C CA . LYS A 1 188 ? 6.563 -10.286 22.997 1.00 80.75 188 LYS A CA 1
ATOM 1508 C C . LYS A 1 188 ? 5.834 -10.998 24.138 1.00 80.75 188 LYS A C 1
ATOM 1510 O O . LYS A 1 188 ? 5.560 -10.384 25.163 1.00 80.75 188 LYS A O 1
ATOM 1515 N N . ARG A 1 189 ? 5.605 -12.309 24.010 1.00 82.31 189 ARG A N 1
ATOM 1516 C CA . ARG A 1 189 ? 4.967 -13.121 25.064 1.00 82.31 189 ARG A CA 1
ATOM 1517 C C . ARG A 1 189 ? 5.793 -13.187 26.343 1.00 82.31 189 ARG A C 1
ATOM 1519 O O . ARG A 1 189 ? 5.230 -13.266 27.428 1.00 82.31 189 ARG A O 1
ATOM 1526 N N . PHE A 1 190 ? 7.117 -13.189 26.219 1.00 84.00 190 PHE A N 1
ATOM 1527 C CA . PHE A 1 190 ? 8.024 -13.160 27.356 1.00 84.00 190 PHE A CA 1
ATOM 1528 C C . PHE A 1 190 ? 7.870 -11.848 28.126 1.00 84.00 190 PHE A C 1
ATOM 1530 O O . PHE A 1 190 ? 7.673 -11.892 29.332 1.00 84.00 190 PHE A O 1
ATOM 1537 N N . ILE A 1 191 ? 7.873 -10.700 27.443 1.00 78.44 191 ILE A N 1
ATOM 1538 C CA . ILE A 1 191 ? 7.652 -9.387 28.064 1.00 78.44 191 ILE A CA 1
ATOM 1539 C C . ILE A 1 191 ? 6.253 -9.311 28.694 1.00 78.44 191 ILE A C 1
ATOM 1541 O O . ILE A 1 191 ? 6.129 -8.885 29.836 1.00 78.44 191 ILE A O 1
ATOM 1545 N N . GLU A 1 192 ? 5.214 -9.775 27.994 1.00 77.44 192 GLU A N 1
ATOM 1546 C CA . GLU A 1 192 ? 3.831 -9.803 28.502 1.00 77.44 192 GLU A CA 1
ATOM 1547 C C . GLU A 1 192 ? 3.646 -10.724 29.721 1.00 77.44 192 GLU A C 1
ATOM 1549 O O . GLU A 1 192 ? 2.795 -10.459 30.571 1.00 77.44 192 GLU A O 1
ATOM 1554 N N . GLY A 1 193 ? 4.402 -11.826 29.784 1.00 74.81 193 GLY A N 1
ATOM 1555 C CA . GLY A 1 193 ? 4.318 -12.839 30.838 1.00 74.81 193 GLY A CA 1
ATOM 1556 C C . GLY A 1 193 ? 5.191 -12.562 32.062 1.00 74.81 193 GLY A C 1
ATOM 1557 O O . GLY A 1 193 ? 5.007 -13.202 33.097 1.00 74.81 193 GLY A O 1
ATOM 1558 N N . GLN A 1 194 ? 6.139 -11.632 31.965 1.00 76.62 194 GLN A N 1
ATOM 1559 C CA . GLN A 1 194 ? 6.907 -11.153 33.109 1.00 76.62 194 GLN A CA 1
ATOM 1560 C C . GLN A 1 194 ? 6.103 -10.085 33.860 1.00 76.62 194 GLN A C 1
ATOM 1562 O O . GLN A 1 194 ? 5.423 -9.258 33.257 1.00 76.62 194 GLN A O 1
ATOM 1567 N N . ASN A 1 195 ? 6.207 -10.069 35.191 1.00 65.81 195 ASN A N 1
ATOM 1568 C CA . ASN A 1 195 ? 5.595 -9.039 36.038 1.00 65.81 195 ASN A CA 1
ATOM 1569 C C . ASN A 1 195 ? 6.403 -7.729 35.989 1.00 65.81 195 ASN A C 1
ATOM 1571 O O . ASN A 1 195 ? 6.801 -7.206 37.029 1.00 65.81 195 ASN A O 1
ATOM 1575 N N . PHE A 1 196 ? 6.700 -7.224 34.793 1.00 68.44 196 PHE A N 1
ATOM 1576 C CA . PHE A 1 196 ? 7.209 -5.866 34.654 1.00 68.44 196 PHE A CA 1
ATOM 1577 C C . PHE A 1 196 ? 6.114 -4.879 35.060 1.00 68.44 196 PHE A C 1
ATOM 1579 O O . PHE A 1 196 ? 4.921 -5.154 34.876 1.00 68.44 196 PHE A O 1
ATOM 1586 N N . ASP A 1 197 ? 6.508 -3.738 35.627 1.00 70.62 197 ASP A N 1
ATOM 1587 C CA . ASP A 1 197 ? 5.556 -2.661 35.864 1.00 70.62 197 ASP A CA 1
ATOM 1588 C C . ASP A 1 197 ? 4.980 -2.255 34.504 1.00 70.62 197 ASP A C 1
ATOM 1590 O O . ASP A 1 197 ? 5.697 -1.802 33.614 1.00 70.62 197 ASP A O 1
ATOM 1594 N N . ARG A 1 198 ? 3.677 -2.474 34.309 1.00 64.19 198 ARG A N 1
ATOM 1595 C CA . ARG A 1 198 ? 2.998 -2.154 33.046 1.00 64.19 198 ARG A CA 1
ATOM 1596 C C . ARG A 1 198 ? 3.064 -0.663 32.721 1.00 64.19 198 ARG A C 1
ATOM 1598 O O . ARG A 1 198 ? 2.786 -0.294 31.583 1.00 64.19 198 ARG A O 1
ATOM 1605 N N . ASN A 1 199 ? 3.410 0.169 33.701 1.00 70.19 199 ASN A N 1
ATOM 1606 C CA . ASN A 1 199 ? 3.601 1.604 33.546 1.00 70.19 199 ASN A CA 1
ATOM 1607 C C . ASN A 1 199 ? 5.043 1.995 33.195 1.00 70.19 199 ASN A C 1
ATOM 1609 O O . ASN A 1 199 ? 5.300 3.182 33.016 1.00 70.19 199 ASN A O 1
ATOM 1613 N N . ASP A 1 200 ? 5.973 1.040 33.091 1.00 79.19 200 ASP A N 1
ATOM 1614 C CA . ASP A 1 200 ? 7.335 1.332 32.654 1.00 79.19 200 ASP A CA 1
ATOM 1615 C C . ASP A 1 200 ? 7.317 1.797 31.181 1.00 79.19 200 ASP A C 1
ATOM 1617 O O . ASP A 1 200 ? 6.891 1.036 30.296 1.00 79.19 200 ASP A O 1
ATOM 1621 N N . PRO A 1 201 ? 7.763 3.035 30.891 1.00 80.31 201 PRO A N 1
ATOM 1622 C CA . PRO A 1 201 ? 7.763 3.575 29.537 1.00 80.31 201 PRO A CA 1
ATOM 1623 C C . PRO A 1 201 ? 8.612 2.735 28.574 1.00 80.31 201 PRO A C 1
ATOM 1625 O O . PRO A 1 201 ? 8.259 2.628 27.401 1.00 80.31 201 PRO A O 1
ATOM 1628 N N . ALA A 1 202 ? 9.681 2.077 29.037 1.00 77.81 202 ALA A N 1
ATOM 1629 C CA . ALA A 1 202 ? 10.526 1.247 28.180 1.00 77.81 202 ALA A CA 1
ATOM 1630 C C . ALA A 1 202 ? 9.783 -0.005 27.687 1.00 77.81 202 ALA A C 1
ATOM 1632 O O . ALA A 1 202 ? 9.873 -0.377 26.514 1.00 77.81 202 ALA A O 1
ATOM 1633 N N . VAL A 1 203 ? 8.993 -0.628 28.566 1.00 75.25 203 VAL A N 1
ATOM 1634 C CA . VAL A 1 203 ? 8.178 -1.804 28.237 1.00 75.25 203 VAL A CA 1
ATOM 1635 C C . VAL A 1 203 ? 7.036 -1.417 27.304 1.00 75.25 203 VAL A C 1
ATOM 1637 O O . VAL A 1 203 ? 6.794 -2.110 26.314 1.00 75.25 203 VAL A O 1
ATOM 1640 N N . GLN A 1 204 ? 6.367 -0.291 27.565 1.00 74.00 204 GLN A N 1
ATOM 1641 C CA . GLN A 1 204 ? 5.314 0.216 26.683 1.00 74.00 204 GLN A CA 1
ATOM 1642 C C . GLN A 1 204 ? 5.858 0.559 25.295 1.00 74.00 204 GLN A C 1
ATOM 1644 O O . GLN A 1 204 ? 5.276 0.127 24.302 1.00 74.00 204 GLN A O 1
ATOM 1649 N N . ASN A 1 205 ? 7.000 1.244 25.212 1.00 77.56 205 ASN A N 1
ATOM 1650 C CA . ASN A 1 205 ? 7.640 1.582 23.943 1.00 77.56 205 ASN A CA 1
ATOM 1651 C C . ASN A 1 205 ? 8.072 0.329 23.174 1.00 77.56 205 ASN A C 1
ATOM 1653 O O . ASN A 1 205 ? 7.836 0.239 21.969 1.00 77.56 205 ASN A O 1
ATOM 1657 N N . ALA A 1 206 ? 8.629 -0.677 23.856 1.00 73.38 206 ALA A N 1
ATOM 1658 C CA . ALA A 1 206 ? 8.981 -1.949 23.232 1.00 73.38 206 ALA A CA 1
ATOM 1659 C C . ALA A 1 206 ? 7.741 -2.681 22.690 1.00 73.38 206 ALA A C 1
ATOM 1661 O O . ALA A 1 206 ? 7.730 -3.117 21.538 1.00 73.38 206 ALA A O 1
ATOM 1662 N N . LEU A 1 207 ? 6.667 -2.777 23.481 1.00 71.38 207 LEU A N 1
ATOM 1663 C CA . LEU A 1 207 ? 5.407 -3.404 23.065 1.00 71.38 207 LEU A CA 1
ATOM 1664 C C . LEU A 1 207 ? 4.736 -2.647 21.911 1.00 71.38 207 LEU A C 1
ATOM 1666 O O . LEU A 1 207 ? 4.242 -3.273 20.970 1.00 71.38 207 LEU A O 1
ATOM 1670 N N . GLN A 1 208 ? 4.755 -1.315 21.943 1.00 71.25 208 GLN A N 1
ATOM 1671 C CA . GLN A 1 208 ? 4.266 -0.476 20.852 1.00 71.25 208 GLN A CA 1
ATOM 1672 C C . GLN A 1 208 ? 5.103 -0.670 19.586 1.00 71.25 208 GLN A C 1
ATOM 1674 O O . GLN A 1 208 ? 4.530 -0.837 18.513 1.00 71.25 208 GLN A O 1
ATOM 1679 N N . ALA A 1 209 ? 6.432 -0.741 19.691 1.00 70.56 209 ALA A N 1
ATOM 1680 C CA . ALA A 1 209 ? 7.307 -1.015 18.553 1.00 70.56 209 ALA A CA 1
ATOM 1681 C C . ALA A 1 209 ? 7.018 -2.387 17.915 1.00 70.56 209 ALA A C 1
ATOM 1683 O O . ALA A 1 209 ? 7.035 -2.513 16.691 1.00 70.56 209 ALA A O 1
ATOM 1684 N N . PHE A 1 210 ? 6.685 -3.408 18.717 1.00 64.88 210 PHE A N 1
ATOM 1685 C CA . PHE A 1 210 ? 6.235 -4.703 18.192 1.00 64.88 210 PHE A CA 1
ATOM 1686 C C . PHE A 1 210 ? 4.858 -4.629 17.522 1.00 64.88 210 PHE A C 1
ATOM 1688 O O . PHE A 1 210 ? 4.654 -5.281 16.502 1.00 64.88 210 PHE A O 1
ATOM 1695 N N . ASN A 1 211 ? 3.920 -3.850 18.067 1.00 60.88 211 ASN A N 1
ATOM 1696 C CA . ASN A 1 211 ? 2.578 -3.693 17.494 1.00 60.88 211 ASN A CA 1
ATOM 1697 C C . ASN A 1 211 ? 2.567 -2.846 16.209 1.00 60.88 211 ASN A C 1
ATOM 1699 O O . ASN A 1 211 ? 1.725 -3.076 15.346 1.00 60.88 211 ASN A O 1
ATOM 1703 N N . LYS A 1 212 ? 3.508 -1.906 16.057 1.00 59.53 212 LYS A N 1
ATOM 1704 C CA . LYS A 1 212 ? 3.641 -1.048 14.867 1.00 59.53 212 LYS A CA 1
ATOM 1705 C C . LYS A 1 212 ? 4.167 -1.793 13.633 1.00 59.53 212 LYS A C 1
ATOM 1707 O O . LYS A 1 212 ? 3.907 -1.370 12.509 1.00 59.53 212 LYS A O 1
ATOM 1712 N N . ARG A 1 213 ? 4.875 -2.919 13.804 1.00 54.59 213 ARG A N 1
ATOM 1713 C CA . ARG A 1 213 ? 5.383 -3.721 12.676 1.00 54.59 213 ARG A CA 1
ATOM 1714 C C . ARG A 1 213 ? 4.246 -4.474 11.990 1.00 54.59 213 ARG A C 1
ATOM 1716 O O . ARG A 1 213 ? 3.870 -5.578 12.379 1.00 54.59 213 ARG A O 1
ATOM 1723 N N . LYS A 1 214 ? 3.707 -3.863 10.936 1.00 55.00 214 LYS A N 1
ATOM 1724 C CA . LYS A 1 214 ? 2.649 -4.435 10.104 1.00 55.00 214 LYS A CA 1
ATOM 1725 C C . LYS A 1 214 ? 3.227 -5.449 9.112 1.00 55.00 214 LYS A C 1
ATOM 1727 O O . LYS A 1 214 ? 3.413 -5.166 7.933 1.00 55.00 214 LYS A O 1
ATOM 1732 N N . ASP A 1 215 ? 3.533 -6.647 9.598 1.00 55.97 215 ASP A N 1
ATOM 1733 C CA . ASP A 1 215 ? 3.955 -7.748 8.734 1.00 55.97 215 ASP A CA 1
ATOM 1734 C C . ASP A 1 215 ? 2.750 -8.309 7.962 1.00 55.97 215 ASP A C 1
ATOM 1736 O O . ASP A 1 215 ? 1.858 -8.934 8.537 1.00 55.97 215 ASP A O 1
ATOM 1740 N N . GLY A 1 216 ? 2.737 -8.140 6.638 1.00 64.31 216 GLY A N 1
ATOM 1741 C CA . GLY A 1 216 ? 1.780 -8.810 5.755 1.00 64.31 216 GLY A CA 1
ATOM 1742 C C . GLY A 1 216 ? 1.056 -7.881 4.787 1.00 64.31 216 GLY A C 1
ATOM 1743 O O . GLY A 1 216 ? 1.470 -6.755 4.533 1.00 64.31 216 GLY A O 1
ATOM 1744 N N . TYR A 1 217 ? -0.017 -8.400 4.196 1.00 71.19 217 TYR A N 1
ATOM 1745 C CA . TYR A 1 217 ? -0.866 -7.639 3.287 1.00 71.19 217 TYR A CA 1
ATOM 1746 C C . TYR A 1 217 ? -1.805 -6.738 4.103 1.00 71.19 217 TYR A C 1
ATOM 1748 O O . TYR A 1 217 ? -2.491 -7.252 4.991 1.00 71.19 217 TYR A O 1
ATOM 1756 N N . PRO A 1 218 ? -1.897 -5.428 3.814 1.00 79.31 218 PRO A N 1
ATOM 1757 C CA . PRO A 1 218 ? -2.985 -4.598 4.317 1.00 79.31 218 PRO A CA 1
ATOM 1758 C C . PRO A 1 218 ? -4.337 -5.246 3.995 1.00 79.31 218 PRO A C 1
ATOM 1760 O O . PRO A 1 218 ? -4.504 -5.821 2.919 1.00 79.31 218 PRO A O 1
ATOM 1763 N N . LYS A 1 219 ? -5.316 -5.159 4.907 1.00 82.31 219 LYS A N 1
ATOM 1764 C CA . LYS A 1 219 ? -6.650 -5.755 4.693 1.00 82.31 219 LYS A CA 1
ATOM 1765 C C . LYS A 1 219 ? -7.283 -5.258 3.389 1.00 82.31 219 LYS A C 1
ATOM 1767 O O . LYS A 1 219 ? -7.801 -6.057 2.614 1.00 82.31 219 LYS A O 1
ATOM 1772 N N . SER A 1 220 ? -7.136 -3.964 3.113 1.00 79.38 220 SER A N 1
ATOM 1773 C CA . SER A 1 220 ? -7.565 -3.320 1.873 1.00 79.38 220 SER A CA 1
ATOM 1774 C C . SER A 1 220 ? -6.961 -3.967 0.625 1.00 79.38 220 SER A C 1
ATOM 1776 O O . SER A 1 220 ? -7.658 -4.200 -0.359 1.00 79.38 220 SER A O 1
ATOM 1778 N N . PHE A 1 221 ? -5.683 -4.343 0.675 1.00 84.75 221 PHE A N 1
ATOM 1779 C CA . PHE A 1 221 ? -4.980 -4.948 -0.450 1.00 84.75 221 PHE A CA 1
ATOM 1780 C C . PHE A 1 221 ? -5.586 -6.286 -0.882 1.00 84.75 221 PHE A C 1
ATOM 1782 O O . PHE A 1 221 ? -5.557 -6.611 -2.064 1.00 84.75 221 PHE A O 1
ATOM 1789 N N . LEU A 1 222 ? -6.149 -7.069 0.045 1.00 86.88 222 LEU A N 1
ATOM 1790 C CA . LEU A 1 222 ? -6.640 -8.427 -0.228 1.00 86.88 222 LEU A CA 1
ATOM 1791 C C . LEU A 1 222 ? -7.799 -8.479 -1.226 1.00 86.88 222 LEU A C 1
ATOM 1793 O O . LEU A 1 222 ? -7.977 -9.498 -1.891 1.00 86.88 222 LEU A O 1
ATOM 1797 N N . TYR A 1 223 ? -8.561 -7.397 -1.342 1.00 90.38 223 TYR A N 1
ATOM 1798 C CA . TYR A 1 223 ? -9.734 -7.321 -2.211 1.00 90.38 223 TYR A CA 1
ATOM 1799 C C . TYR A 1 223 ? -9.497 -6.458 -3.447 1.00 90.38 223 TYR A C 1
ATOM 1801 O O . TYR A 1 223 ? -10.371 -6.343 -4.300 1.00 90.38 223 TYR A O 1
ATOM 1809 N N . GLN A 1 224 ? -8.310 -5.872 -3.574 1.00 92.12 224 GLN A N 1
ATOM 1810 C CA . GLN A 1 224 ? -8.031 -4.895 -4.606 1.00 92.12 224 GLN A CA 1
ATOM 1811 C C . GLN A 1 224 ? -7.863 -5.546 -5.980 1.00 92.12 224 GLN A C 1
ATOM 1813 O O . GLN A 1 224 ? -7.036 -6.440 -6.169 1.00 92.12 224 GLN A O 1
ATOM 1818 N N . ILE A 1 225 ? -8.604 -5.049 -6.963 1.00 95.31 225 ILE A N 1
ATOM 1819 C CA . ILE A 1 225 ? -8.475 -5.442 -8.362 1.00 95.31 225 ILE A CA 1
ATOM 1820 C C . ILE A 1 225 ? -7.725 -4.328 -9.082 1.00 95.31 225 ILE A C 1
ATOM 1822 O O . ILE A 1 225 ? -8.164 -3.185 -9.071 1.00 95.31 225 ILE A O 1
ATOM 1826 N N . GLU A 1 226 ? -6.594 -4.640 -9.704 1.00 95.06 226 GLU A N 1
ATOM 1827 C CA . GLU A 1 226 ? -5.752 -3.666 -10.398 1.00 95.06 226 GLU A CA 1
ATOM 1828 C C . GLU A 1 226 ? -5.321 -4.178 -11.769 1.00 95.06 226 GLU A C 1
ATOM 1830 O O . GLU A 1 226 ? -4.920 -5.327 -11.925 1.00 95.06 226 GLU A O 1
ATOM 1835 N N . VAL A 1 227 ? -5.336 -3.294 -12.758 1.00 96.31 227 VAL A N 1
ATOM 1836 C CA . VAL A 1 227 ? -4.756 -3.501 -14.081 1.00 96.31 227 VAL A CA 1
ATOM 1837 C C . VAL A 1 227 ? -3.603 -2.525 -14.249 1.00 96.31 227 VAL A C 1
ATOM 1839 O O . VAL A 1 227 ? -3.727 -1.333 -13.959 1.00 96.31 227 VAL A O 1
ATOM 1842 N N . TYR A 1 228 ? -2.486 -3.040 -14.745 1.00 96.19 228 TYR A N 1
ATOM 1843 C CA . TYR A 1 228 ? -1.296 -2.273 -15.066 1.00 96.19 228 TYR A CA 1
ATOM 1844 C C . TYR A 1 228 ? -0.930 -2.463 -16.535 1.00 96.19 228 TYR A C 1
ATOM 1846 O O . TYR A 1 228 ? -0.881 -3.596 -17.016 1.00 96.19 228 TYR A O 1
ATOM 1854 N N . LEU A 1 229 ? -0.641 -1.366 -17.233 1.00 96.56 229 LEU A N 1
ATOM 1855 C CA . LEU A 1 229 ? -0.189 -1.359 -18.624 1.00 96.56 229 LEU A CA 1
ATOM 1856 C C . LEU A 1 229 ? 0.902 -0.302 -18.805 1.00 96.56 229 LEU A C 1
ATOM 1858 O O . LEU A 1 229 ? 0.669 0.865 -18.514 1.00 96.56 229 LEU A O 1
ATOM 1862 N N . GLY A 1 230 ? 2.069 -0.672 -19.325 1.00 93.25 230 GLY A N 1
ATOM 1863 C CA . GLY A 1 230 ? 3.167 0.260 -19.560 1.00 93.25 230 GLY A CA 1
ATOM 1864 C C . GLY A 1 230 ? 4.097 -0.160 -20.692 1.00 93.25 230 GLY A C 1
ATOM 1865 O O . GLY A 1 230 ? 4.360 -1.338 -20.905 1.00 93.25 230 GLY A O 1
ATOM 1866 N N . ILE A 1 231 ? 4.611 0.817 -21.435 1.00 90.75 231 ILE A N 1
ATOM 1867 C CA . ILE A 1 231 ? 5.690 0.620 -22.427 1.00 90.75 231 ILE A CA 1
ATOM 1868 C C . ILE A 1 231 ? 6.900 1.509 -22.099 1.00 90.75 231 ILE A C 1
ATOM 1870 O O . ILE A 1 231 ? 8.005 1.232 -22.541 1.00 90.75 231 ILE A O 1
ATOM 1874 N N . TYR A 1 232 ? 6.698 2.573 -21.324 1.00 88.56 232 TYR A N 1
ATOM 1875 C CA . TYR A 1 232 ? 7.734 3.481 -20.824 1.00 88.56 232 TYR A CA 1
ATOM 1876 C C . TYR A 1 232 ? 7.170 4.265 -19.637 1.00 88.56 232 TYR A C 1
ATOM 1878 O O . TYR A 1 232 ? 7.767 4.353 -18.563 1.00 88.56 232 TYR A O 1
ATOM 1886 N N . VAL A 1 233 ? 5.950 4.764 -19.842 1.00 91.25 233 VAL A N 1
ATOM 1887 C CA . VAL A 1 233 ? 5.037 5.216 -18.799 1.00 91.25 233 VAL A CA 1
ATOM 1888 C C . VAL A 1 233 ? 4.051 4.085 -18.530 1.00 91.25 233 VAL A C 1
ATOM 1890 O O . VAL A 1 233 ? 3.469 3.538 -19.468 1.00 91.25 233 VAL A O 1
ATOM 1893 N N . GLY A 1 234 ? 3.904 3.726 -17.261 1.00 93.38 234 GLY A N 1
ATOM 1894 C CA . GLY A 1 234 ? 2.916 2.786 -16.764 1.00 93.38 234 GLY A CA 1
ATOM 1895 C C . GLY A 1 234 ? 1.645 3.508 -16.347 1.00 93.38 234 GLY A C 1
ATOM 1896 O O . GLY A 1 234 ? 1.694 4.526 -15.664 1.00 93.38 234 GLY A O 1
ATOM 1897 N N . LEU A 1 235 ? 0.507 2.971 -16.747 1.00 96.12 235 LEU A N 1
ATOM 1898 C CA . LEU A 1 235 ? -0.806 3.384 -16.303 1.00 96.12 235 LEU A CA 1
ATOM 1899 C C . LEU A 1 235 ? -1.377 2.276 -15.423 1.00 96.12 235 LEU A C 1
ATOM 1901 O O . LEU A 1 235 ? -1.430 1.109 -15.819 1.00 96.12 235 LEU A O 1
ATOM 1905 N N . ARG A 1 236 ? -1.800 2.662 -14.222 1.00 95.62 236 ARG A N 1
ATOM 1906 C CA . ARG A 1 236 ? -2.408 1.781 -13.232 1.00 95.62 236 ARG A CA 1
ATOM 1907 C C . ARG A 1 236 ? -3.833 2.228 -12.977 1.00 95.62 236 ARG A C 1
ATOM 1909 O O . ARG A 1 236 ? -4.065 3.384 -12.628 1.00 95.62 236 ARG A O 1
ATOM 1916 N N . ILE A 1 237 ? -4.769 1.301 -13.113 1.00 96.81 237 ILE A N 1
ATOM 1917 C CA . ILE A 1 237 ? -6.169 1.498 -12.743 1.00 96.81 237 ILE A CA 1
ATOM 1918 C C . ILE A 1 237 ? -6.543 0.391 -11.774 1.00 96.81 237 ILE A C 1
ATOM 1920 O O . ILE A 1 237 ? -6.229 -0.770 -12.017 1.00 96.81 237 ILE A O 1
ATOM 1924 N N . GLY A 1 238 ? -7.237 0.729 -10.697 1.00 95.62 238 GLY A N 1
ATOM 1925 C CA . GLY A 1 238 ? -7.739 -0.258 -9.762 1.00 95.62 238 GLY A CA 1
ATOM 1926 C C . GLY A 1 238 ? -9.046 0.131 -9.107 1.00 95.62 238 GLY A C 1
ATOM 1927 O O . GLY A 1 238 ? -9.451 1.294 -9.099 1.00 95.62 238 GLY A O 1
ATOM 1928 N N . PHE A 1 239 ? -9.687 -0.887 -8.559 1.00 96.06 239 PHE A N 1
ATOM 1929 C CA . PHE A 1 239 ? -10.941 -0.803 -7.843 1.00 96.06 239 PHE A CA 1
ATOM 1930 C C . PHE A 1 239 ? -10.917 -1.757 -6.649 1.00 96.06 239 PHE A C 1
ATOM 1932 O O . PHE A 1 239 ? -10.483 -2.905 -6.772 1.00 96.06 239 PHE A O 1
ATOM 1939 N N . ASN A 1 240 ? -11.395 -1.288 -5.502 1.00 94.75 240 ASN A N 1
ATOM 1940 C CA . ASN A 1 240 ? -11.451 -2.047 -4.269 1.00 94.75 240 ASN A CA 1
ATOM 1941 C C . ASN A 1 240 ? -12.906 -2.206 -3.784 1.00 94.75 240 ASN A C 1
ATOM 1943 O O . ASN A 1 240 ? -13.465 -1.284 -3.190 1.00 94.75 240 ASN A O 1
ATOM 1947 N N . PRO A 1 241 ? -13.546 -3.366 -4.022 1.00 93.69 241 PRO A N 1
ATOM 1948 C CA . PRO A 1 241 ? -14.920 -3.613 -3.602 1.00 93.69 241 PRO A CA 1
ATOM 1949 C C . PRO A 1 241 ? -15.094 -3.669 -2.081 1.00 93.69 241 PRO A C 1
ATOM 1951 O O . PRO A 1 241 ? -16.182 -3.359 -1.604 1.00 93.69 241 PRO A O 1
ATOM 1954 N N . ALA A 1 242 ? -14.063 -4.055 -1.321 1.00 91.94 242 ALA A N 1
ATOM 1955 C CA . ALA A 1 242 ? -14.156 -4.097 0.139 1.00 91.94 242 ALA A CA 1
ATOM 1956 C C . ALA A 1 242 ? -14.236 -2.687 0.730 1.00 91.94 242 ALA A C 1
ATOM 1958 O O . ALA A 1 242 ? -15.092 -2.439 1.566 1.00 91.94 242 ALA A O 1
ATOM 1959 N N . GLU A 1 243 ? -13.427 -1.761 0.217 1.00 89.75 243 GLU A N 1
ATOM 1960 C CA . GLU A 1 243 ? -13.467 -0.340 0.595 1.00 89.75 243 GLU A CA 1
ATOM 1961 C C . GLU A 1 243 ? -14.786 0.312 0.166 1.00 89.75 243 GLU A C 1
ATOM 1963 O O . GLU A 1 243 ? -15.353 1.126 0.885 1.00 89.75 243 GLU A O 1
ATOM 1968 N N . LEU A 1 244 ? -15.344 -0.083 -0.989 1.00 92.44 244 LEU A N 1
ATOM 1969 C CA . LEU A 1 244 ? -16.675 0.386 -1.390 1.00 92.44 244 LEU A CA 1
ATOM 1970 C C . LEU A 1 244 ? -17.742 -0.102 -0.408 1.00 92.44 244 LEU A C 1
ATOM 1972 O O . LEU A 1 244 ? -18.660 0.642 -0.069 1.00 92.44 244 LEU A O 1
ATOM 1976 N N . PHE A 1 245 ? -17.644 -1.357 0.024 1.00 91.56 245 PHE A N 1
ATOM 1977 C CA . PHE A 1 245 ? -18.562 -1.898 1.011 1.00 91.56 245 PHE A CA 1
ATOM 1978 C C . PHE A 1 245 ? -18.403 -1.189 2.357 1.00 91.56 245 PHE A C 1
ATOM 1980 O O . PHE A 1 245 ? -19.410 -0.807 2.940 1.00 91.56 245 PHE A O 1
ATOM 1987 N N . ASP A 1 246 ? -17.176 -0.932 2.803 1.00 86.75 246 ASP A N 1
ATOM 1988 C CA . ASP A 1 246 ? -16.920 -0.211 4.049 1.00 86.75 246 ASP A CA 1
ATOM 1989 C C . ASP A 1 246 ? -17.416 1.241 3.999 1.00 86.75 246 ASP A C 1
ATOM 1991 O O . ASP A 1 246 ? -18.086 1.722 4.912 1.00 86.75 246 ASP A O 1
ATOM 1995 N N . PHE A 1 247 ? -17.241 1.915 2.859 1.00 89.50 247 PHE A N 1
ATOM 1996 C CA . PHE A 1 247 ? -17.840 3.223 2.609 1.00 89.50 247 PHE A CA 1
ATOM 1997 C C . PHE A 1 247 ? -19.370 3.187 2.764 1.00 89.50 247 PHE A C 1
ATOM 1999 O O . PHE A 1 247 ? -19.941 4.051 3.433 1.00 89.50 247 PHE A O 1
ATOM 2006 N N . LEU A 1 248 ? -20.036 2.186 2.168 1.00 88.94 248 LEU A N 1
ATOM 2007 C CA . LEU A 1 248 ? -21.495 2.027 2.207 1.00 88.94 248 LEU A CA 1
ATOM 2008 C C . LEU A 1 248 ? -22.013 1.678 3.603 1.00 88.94 248 LEU A C 1
ATOM 2010 O O . LEU A 1 248 ? -23.008 2.251 4.043 1.00 88.94 248 LEU A O 1
ATOM 2014 N N . VAL A 1 249 ? -21.371 0.735 4.292 1.00 87.19 249 VAL A N 1
ATOM 2015 C CA . VAL A 1 249 ? -21.790 0.302 5.629 1.00 87.19 249 VAL A CA 1
ATOM 2016 C C . VAL A 1 249 ? -21.467 1.382 6.656 1.00 87.19 249 VAL A C 1
ATOM 2018 O O . VAL A 1 249 ? -22.282 1.643 7.539 1.00 87.19 249 VAL A O 1
ATOM 2021 N N . GLY A 1 250 ? -20.361 2.101 6.510 1.00 82.31 250 GLY A N 1
ATOM 2022 C CA . GLY A 1 250 ? -20.066 3.203 7.410 1.00 82.31 250 GLY A CA 1
ATOM 2023 C C . GLY A 1 250 ? -20.860 4.477 7.140 1.00 82.31 250 GLY A C 1
ATOM 2024 O O . GLY A 1 250 ? -20.816 5.369 7.978 1.00 82.31 250 GLY A O 1
ATOM 2025 N N . LEU 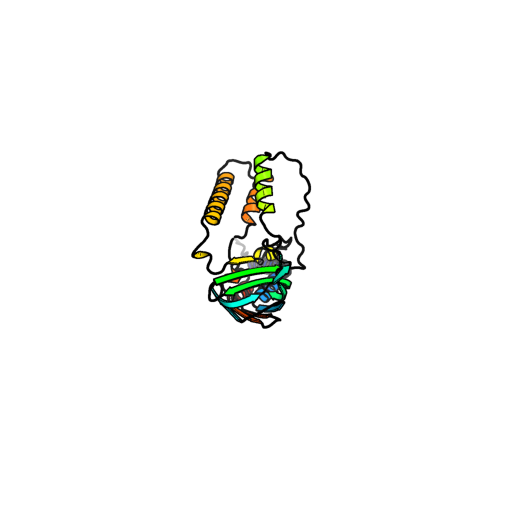A 1 251 ? -21.737 4.528 6.121 1.00 81.12 251 LEU A N 1
ATOM 2026 C CA . LEU A 1 251 ? -22.873 5.470 6.147 1.00 81.12 251 LEU A CA 1
ATOM 2027 C C . LEU A 1 251 ? -23.796 5.237 7.358 1.00 81.12 251 LEU A C 1
ATOM 2029 O O . LEU A 1 251 ? -24.470 6.159 7.814 1.00 81.12 251 LEU A O 1
ATOM 2033 N N . ALA A 1 252 ? -23.825 4.009 7.883 1.00 81.06 252 ALA A N 1
ATOM 2034 C CA . ALA A 1 252 ? -24.499 3.648 9.126 1.00 81.06 252 ALA A CA 1
ATOM 2035 C C . ALA A 1 252 ? -23.575 3.721 10.362 1.00 81.06 252 ALA A C 1
ATOM 2037 O O . ALA A 1 252 ? -24.006 3.361 11.457 1.00 81.06 252 ALA A O 1
ATOM 2038 N N . GLY A 1 253 ? -22.331 4.192 10.207 1.00 74.69 253 GLY A N 1
ATOM 2039 C CA . GLY A 1 253 ? -21.360 4.364 11.293 1.00 74.69 253 GLY A CA 1
ATOM 2040 C C . GLY A 1 253 ? -20.577 3.109 11.695 1.00 74.69 253 GLY A C 1
ATOM 2041 O O . GLY A 1 253 ? -20.030 3.080 12.794 1.00 74.69 253 GLY A O 1
ATOM 2042 N N . LEU A 1 254 ? -20.542 2.072 10.855 1.00 78.06 254 LEU A N 1
ATOM 2043 C CA . LEU A 1 254 ? -19.692 0.893 11.056 1.00 78.06 254 LEU A CA 1
ATOM 2044 C C . LEU A 1 254 ? -18.403 1.008 10.229 1.00 78.06 254 LEU A C 1
ATOM 2046 O O . LEU A 1 254 ? -18.470 1.395 9.069 1.00 78.06 254 LEU A O 1
ATOM 2050 N N . ASP A 1 255 ? -17.276 0.622 10.819 1.00 79.62 255 ASP A N 1
ATOM 2051 C CA . ASP A 1 255 ? -15.955 0.536 10.182 1.00 79.62 255 ASP A CA 1
ATOM 2052 C C . ASP A 1 255 ? -15.511 -0.935 10.202 1.00 79.62 255 ASP A C 1
ATOM 2054 O O . ASP A 1 255 ? -15.377 -1.541 11.270 1.00 79.62 255 ASP A O 1
ATOM 2058 N N . LEU A 1 256 ? -15.403 -1.551 9.024 1.00 79.19 256 LEU A N 1
ATOM 2059 C CA . LEU A 1 256 ? -15.092 -2.974 8.869 1.00 79.19 256 LEU A CA 1
ATOM 2060 C C . LEU A 1 256 ? -13.601 -3.229 8.650 1.00 79.19 256 LEU A C 1
ATOM 2062 O O . LEU A 1 256 ? -13.096 -4.294 9.034 1.00 79.19 256 LEU A O 1
ATOM 2066 N N . LEU A 1 257 ? -12.903 -2.314 7.978 1.00 79.56 257 LEU A N 1
ATOM 2067 C CA . LEU A 1 257 ? -11.491 -2.472 7.654 1.00 79.56 257 LEU A CA 1
ATOM 2068 C C . LEU A 1 257 ? -10.575 -1.979 8.780 1.00 79.56 257 LEU A C 1
ATOM 2070 O O . LEU A 1 257 ? -9.419 -2.423 8.821 1.00 79.56 257 LEU A O 1
ATOM 2074 N N . GLU A 1 258 ? -11.114 -1.260 9.770 1.00 77.19 258 GLU A N 1
ATOM 2075 C CA . GLU A 1 258 ? -10.409 -0.767 10.963 1.00 77.19 258 GLU A CA 1
ATOM 2076 C C . GLU A 1 258 ? -9.183 0.076 10.590 1.00 77.19 258 GLU A C 1
ATOM 2078 O O . GLU A 1 258 ? -8.123 -0.016 11.217 1.00 77.19 258 GLU A O 1
ATOM 2083 N N . ASP A 1 259 ? -9.278 0.829 9.499 1.00 70.75 259 ASP A N 1
ATOM 2084 C CA . ASP A 1 259 ? -8.220 1.710 9.015 1.00 70.75 259 ASP A CA 1
ATOM 2085 C C . ASP A 1 259 ? -8.539 3.199 9.200 1.00 70.75 259 ASP A C 1
ATOM 2087 O O . ASP A 1 259 ? -7.703 4.046 8.866 1.00 70.75 259 ASP A O 1
ATOM 2091 N N . ASP A 1 260 ? -9.685 3.502 9.817 1.00 70.94 260 ASP A N 1
ATOM 2092 C CA . ASP A 1 260 ? -10.028 4.810 10.365 1.00 70.94 260 ASP A CA 1
ATOM 2093 C C . ASP A 1 260 ? -9.215 5.081 11.647 1.00 70.94 260 ASP A C 1
ATOM 2095 O O . ASP A 1 260 ? -9.680 4.913 12.777 1.00 70.94 260 ASP A O 1
ATOM 2099 N N . THR A 1 261 ? -7.963 5.514 11.493 1.00 66.50 261 THR A N 1
ATOM 2100 C CA . THR A 1 261 ? -7.170 6.055 12.608 1.00 66.50 261 THR A CA 1
ATOM 2101 C C . THR A 1 261 ? -7.496 7.532 12.813 1.00 66.50 261 THR A C 1
ATOM 2103 O O . THR A 1 261 ? -7.548 8.295 11.846 1.00 66.50 261 THR A O 1
ATOM 2106 N N . ALA A 1 262 ? -7.704 7.950 14.063 1.00 51.97 262 ALA A N 1
ATOM 2107 C CA . ALA A 1 262 ? -7.807 9.368 14.391 1.00 51.97 262 ALA A CA 1
ATOM 2108 C C . ALA A 1 262 ? -6.434 10.025 14.179 1.00 51.97 262 ALA A C 1
ATOM 2110 O O . ALA A 1 262 ? -5.479 9.658 14.862 1.00 51.97 262 ALA A O 1
ATOM 2111 N N . ASP A 1 263 ? -6.352 10.949 13.219 1.00 41.50 263 ASP A N 1
ATOM 2112 C CA . ASP A 1 263 ? -5.247 11.916 13.136 1.00 41.50 263 ASP A CA 1
ATOM 2113 C C . ASP A 1 263 ? -5.309 12.904 14.315 1.00 41.50 263 ASP A C 1
ATOM 2115 O O . ASP A 1 263 ? -6.435 13.338 14.671 1.00 41.50 263 ASP A O 1
#

pLDDT: mean 75.28, std 17.75, range [24.64, 96.81]

Secondary structure (DSSP, 8-state):
----------HHHHHHHHHHHHHHHHHHTHHHHHHHHHHHHHHHEEEEEEESEEEEEEEETTEEEEEEEE-EEEETTEEEPEEEEEEETTEEEEEEEEEEEEETEEEEEEEESSS-B-------------HHHHHHHHHHHTTS-TTS-PPPBSSHHHHHH-EEEETTTTT---HHHHHHHHHHHHHHHHHHHS---TT-HHHHHHHHHHHH---S--TGGGG-EEEEEESSSEEEEEE-HHHHHHHHHGGGT--SS------